Protein AF-A0AA39U459-F1 (afdb_monomer)

Sequence (225 aa):
MSGKVAQASRWIHTPRKMPHDIVTKIGYVKRLELYKTVKPYCLNVPVFPDGKMLNIEYEYIPNMKITDIRGSESSFSLDGVGFQLVTCRTGMKYEDFESVDAIYNKYFPEAESFLRNHLNASRVVVFEHQIRRHREGMEDNPVTAFHQPLTGAHCDQTPEGMDRRIRFHLPEESDYLLQRRRQIINIWRPLKGPVRDYPLAICDARSINEDDDMQKADLIFPHYE

Secondary structure (DSSP, 8-state):
----------------PPP--EEEEEEEE---GGGGTS--EEE-S---SS--SB---EEEEEEEEEP--TT-GGG--HHHHS--------S--TGGGG-HHHIIIIIHHHHHHHHHHHTT-S-------------TT-SS-HHHHTTSPP-B---S--HHHHHHHHHHHSGGGHHHHTTS----------SSSS--SSPPP---GGG--HHHH----EEE-TT--

Nearest PDB structures (foldseek):
  7enb-assembly1_A  TM=8.140E-01  e=2.952E-06  Aspergillus novofumigatus IBT 16806
  7emz-assembly1_A  TM=8.256E-01  e=4.318E-06  Aspergillus novofumigatus IBT 16806
  6kkm-assembly1_H-2  TM=1.685E-01  e=7.669E+00  Nostoc sp. PCC 7120 = FACHB-418

pLDDT: mean 85.41, std 18.28, range [25.34, 97.81]

Radius of gyration: 21.04 Å; Cα contacts (8 Å, |Δi|>4): 196; chains: 1; bounding box: 72×36×53 Å

Solvent-accessible surface area (backbone atoms only — not comparable to full-atom values): 15023 Å² total; per-residue (Å²): 140,85,85,81,85,80,83,78,80,81,74,78,79,69,77,81,74,72,66,64,62,44,72,42,64,42,24,36,74,55,94,51,77,61,56,80,83,43,76,33,34,38,49,62,52,97,63,78,92,82,58,74,53,51,74,70,52,73,43,69,48,68,78,41,78,44,81,48,56,74,92,51,45,89,78,43,37,47,93,71,30,69,42,62,73,76,93,74,89,70,93,73,54,66,72,40,76,77,35,67,67,45,38,62,76,48,48,45,56,52,51,38,53,47,49,24,64,76,68,69,42,95,72,66,82,90,88,80,85,85,75,68,54,86,56,91,94,34,74,86,39,81,80,52,34,76,30,33,76,82,61,57,69,81,76,98,71,50,77,68,50,50,53,51,50,41,42,69,78,38,56,96,51,24,81,64,54,72,77,45,96,79,82,90,82,89,86,87,73,80,76,61,80,81,69,86,68,86,67,88,83,84,73,57,50,80,77,60,49,69,84,80,75,53,78,80,63,47,79,42,40,88,84,57,132

Mean predicted aligned error: 8.01 Å

Foldseek 3Di:
DDDDDDDDDPPPCPPPDPWDKDWFKFKEWDPDPCCVPDAWEAAPDDDPDDDDRTPTDIDIDGRDIFTRCPPVQVVDDCVFQVDHDDDQDAPDALVLVVDPCSCVVGVQVSVFVCCCVVVVNPGDDDDDDAAADDDPPCCPPPVCVSNHDHRHDDDDDDPVRVLLSLCQPPVVCSVVPVPDDDDDDDDDDDSDPDDPDPDDGDGRPVVDDCVPRDGDYYYHHPRRD

Organism: NCBI:txid252184

InterPro domains:
  IPR044053 Hydroxylase/desaturase AsaB-like [NF041278] (62-223)
  IPR044053 Hydroxylase/desaturase AsaB-like [PTHR34598] (17-224)

Structure (mmCIF, N/CA/C/O backbone):
data_AF-A0AA39U459-F1
#
_entry.id   AF-A0AA39U459-F1
#
loop_
_atom_site.group_PDB
_atom_site.id
_atom_site.type_symbol
_atom_site.label_atom_id
_atom_site.label_alt_id
_atom_site.label_comp_id
_atom_site.label_asym_id
_atom_site.label_entity_id
_atom_site.label_seq_id
_atom_site.pdbx_PDB_ins_code
_atom_site.Cartn_x
_atom_site.Cartn_y
_atom_site.Cartn_z
_atom_site.occupancy
_atom_site.B_iso_or_equiv
_atom_site.auth_seq_id
_atom_site.auth_comp_id
_atom_site.auth_asym_id
_atom_site.auth_atom_id
_atom_site.pdbx_PDB_model_num
ATOM 1 N N . MET A 1 1 ? -46.077 16.395 32.089 1.00 36.47 1 MET A N 1
ATOM 2 C CA . MET A 1 1 ? -46.137 16.605 30.627 1.00 36.47 1 MET A CA 1
ATOM 3 C C . MET A 1 1 ? -44.718 16.513 30.091 1.00 36.47 1 MET A C 1
ATOM 5 O O . MET A 1 1 ? -43.940 17.429 30.306 1.00 36.47 1 MET A O 1
ATOM 9 N N . SER A 1 2 ? -44.345 15.369 29.519 1.00 27.28 2 SER A N 1
ATOM 10 C CA . SER A 1 2 ? -43.008 15.105 28.978 1.00 27.28 2 SER A CA 1
ATOM 11 C C . SER A 1 2 ? -43.064 15.151 27.450 1.00 27.28 2 SER A C 1
ATOM 13 O O . SER A 1 2 ? -43.722 14.329 26.817 1.00 27.28 2 SER A O 1
ATOM 15 N N . GLY A 1 3 ? -42.401 16.139 26.850 1.00 26.47 3 GLY A N 1
ATOM 16 C CA . GLY A 1 3 ? -42.240 16.239 25.401 1.00 26.47 3 GLY A CA 1
ATOM 17 C C . GLY A 1 3 ? -40.959 15.535 24.966 1.00 26.47 3 GLY A C 1
ATOM 18 O O . GLY A 1 3 ? -39.868 15.974 25.316 1.00 26.47 3 GLY A O 1
ATOM 19 N N . LYS A 1 4 ? -41.077 14.442 24.205 1.00 25.34 4 LYS A N 1
ATOM 20 C CA . LYS A 1 4 ? -39.956 13.867 23.450 1.00 25.34 4 LYS A CA 1
ATOM 21 C C . LYS A 1 4 ? -39.859 14.606 22.115 1.00 25.34 4 LYS A C 1
ATOM 23 O O . LYS A 1 4 ? -40.760 14.493 21.290 1.00 25.34 4 LYS A O 1
ATOM 28 N N . VAL A 1 5 ? -38.774 15.345 21.899 1.00 27.33 5 VAL A N 1
ATOM 29 C CA . VAL A 1 5 ? -38.424 15.882 20.578 1.00 27.33 5 VAL A CA 1
ATOM 30 C C . VAL A 1 5 ? -37.757 14.754 19.794 1.00 27.33 5 VAL A C 1
ATOM 32 O O . VAL A 1 5 ? -36.630 14.364 20.086 1.00 27.33 5 VAL A O 1
ATOM 35 N N . ALA A 1 6 ? -38.477 14.186 18.830 1.00 27.58 6 ALA A N 1
ATOM 36 C CA . ALA A 1 6 ? -37.915 13.261 17.857 1.00 27.58 6 ALA A CA 1
ATOM 37 C C . ALA A 1 6 ? -37.222 14.073 16.755 1.00 27.58 6 ALA A C 1
ATOM 39 O O . ALA A 1 6 ? -37.877 14.763 15.975 1.00 27.58 6 ALA A O 1
ATOM 40 N N . GLN A 1 7 ? -35.893 14.002 16.689 1.00 26.56 7 GLN A N 1
ATOM 41 C CA . GLN A 1 7 ? -35.126 14.586 15.595 1.00 26.56 7 GLN A CA 1
ATOM 42 C C . GLN A 1 7 ? -35.096 13.574 14.441 1.00 26.56 7 GLN A C 1
ATOM 44 O O . GLN A 1 7 ? -34.282 12.656 14.407 1.00 26.56 7 GLN A O 1
ATOM 49 N N . ALA A 1 8 ? -36.045 13.700 13.514 1.00 27.84 8 ALA A N 1
ATOM 50 C CA . ALA A 1 8 ? -36.059 12.918 12.285 1.00 27.84 8 ALA A CA 1
ATOM 51 C C . ALA A 1 8 ? -35.076 13.535 11.279 1.00 27.84 8 ALA A C 1
ATOM 53 O O . ALA A 1 8 ? -35.368 14.546 10.641 1.00 27.84 8 ALA A O 1
ATOM 54 N N . SER A 1 9 ? -33.898 12.933 11.123 1.00 30.20 9 SER A N 1
ATOM 55 C CA . SER A 1 9 ? -32.998 13.257 10.015 1.00 30.20 9 SER A CA 1
ATOM 56 C C . SER A 1 9 ? -33.592 12.682 8.725 1.00 30.20 9 SER A C 1
ATOM 58 O O . SER A 1 9 ? -33.520 11.478 8.477 1.00 30.20 9 SER A O 1
ATOM 60 N N . ARG A 1 10 ? -34.212 13.535 7.901 1.00 25.67 10 ARG A N 1
ATOM 61 C CA . ARG A 1 10 ? -34.561 13.211 6.510 1.00 25.67 10 ARG A CA 1
ATOM 62 C C . ARG A 1 10 ? -33.264 12.946 5.743 1.00 25.67 10 ARG A C 1
ATOM 64 O O . ARG A 1 10 ? -32.596 13.877 5.304 1.00 25.67 10 ARG A O 1
ATOM 71 N N . TRP A 1 11 ? -32.910 11.678 5.571 1.00 37.59 11 TRP A N 1
ATOM 72 C CA . TRP A 1 11 ? -31.965 11.279 4.536 1.00 37.59 11 TRP A CA 1
ATOM 73 C C . TRP A 1 11 ? -32.663 11.503 3.200 1.00 37.59 11 TRP A C 1
ATOM 75 O O . TRP A 1 11 ? -33.623 10.805 2.871 1.00 37.59 11 TRP A O 1
ATOM 85 N N . ILE A 1 12 ? -32.230 12.519 2.454 1.00 34.59 12 ILE A N 1
ATOM 86 C CA . ILE A 1 12 ? -32.594 12.641 1.045 1.00 34.59 12 ILE A CA 1
ATOM 87 C C . ILE A 1 12 ? -32.081 11.357 0.398 1.00 34.59 12 ILE A C 1
ATOM 89 O O . ILE A 1 12 ? -30.877 11.111 0.358 1.00 34.59 12 ILE A O 1
ATOM 93 N N . HIS A 1 13 ? -33.012 10.501 -0.013 1.00 35.06 13 HIS A N 1
ATOM 94 C CA . HIS A 1 13 ? -32.726 9.279 -0.742 1.00 35.06 13 HIS A CA 1
ATOM 95 C C . HIS A 1 13 ? -32.218 9.706 -2.122 1.00 35.06 13 HIS A C 1
ATOM 97 O O . HIS A 1 13 ? -32.985 9.839 -3.073 1.00 35.06 13 HIS A O 1
ATOM 103 N N . THR A 1 14 ? -30.930 10.031 -2.222 1.00 40.72 14 THR A N 1
ATOM 104 C CA . THR A 1 14 ? -30.273 10.177 -3.516 1.00 40.72 14 THR A CA 1
ATOM 105 C C . THR A 1 14 ? -30.439 8.828 -4.211 1.00 40.72 14 THR A C 1
ATOM 107 O O . THR A 1 14 ? -30.073 7.818 -3.602 1.00 40.72 14 THR A O 1
ATOM 110 N N . PRO A 1 15 ? -31.005 8.761 -5.429 1.00 37.72 15 PRO A N 1
ATOM 111 C CA . PRO A 1 15 ? -31.164 7.494 -6.127 1.00 37.72 15 PRO A CA 1
ATOM 112 C C . PRO A 1 15 ? -29.816 6.779 -6.143 1.00 37.72 15 PRO A C 1
ATOM 114 O O . PRO A 1 15 ? -28.801 7.389 -6.495 1.00 37.72 15 PRO A O 1
ATOM 117 N N . ARG A 1 16 ? -29.792 5.516 -5.704 1.00 45.09 16 ARG A N 1
ATOM 118 C CA . ARG A 1 16 ? -28.606 4.660 -5.763 1.00 45.09 16 ARG A CA 1
ATOM 119 C C . ARG A 1 16 ? -28.201 4.601 -7.237 1.00 45.09 16 ARG A C 1
ATOM 121 O O . ARG A 1 16 ? -28.845 3.901 -8.012 1.00 45.09 16 ARG A O 1
ATOM 128 N N . LYS A 1 17 ? -27.217 5.414 -7.652 1.00 51.91 17 LYS A N 1
ATOM 129 C CA . LYS A 1 17 ? -26.635 5.319 -8.999 1.00 51.91 17 LYS A CA 1
ATOM 130 C C . LYS A 1 17 ? -26.273 3.852 -9.193 1.00 51.91 17 LYS A C 1
ATOM 132 O O . LYS A 1 17 ? -25.648 3.278 -8.298 1.00 51.91 17 LYS A O 1
ATOM 137 N N . MET A 1 18 ? -26.724 3.259 -10.297 1.00 51.97 18 MET A N 1
ATOM 138 C CA . MET A 1 18 ? -26.369 1.882 -10.623 1.00 51.97 18 MET A CA 1
ATOM 139 C C . MET A 1 18 ? -24.841 1.736 -10.571 1.00 51.97 18 MET A C 1
ATOM 141 O O . MET A 1 18 ? -24.142 2.725 -10.822 1.00 51.97 18 MET A O 1
ATOM 145 N N . PRO A 1 19 ? -24.312 0.557 -10.213 1.00 62.00 19 PRO A N 1
ATOM 146 C CA . PRO A 1 19 ? -22.892 0.287 -10.374 1.00 62.00 19 PRO A CA 1
ATOM 147 C C . PRO A 1 19 ? -22.478 0.671 -11.797 1.00 62.00 19 PRO A C 1
ATOM 149 O O . PRO A 1 19 ? -23.138 0.294 -12.768 1.00 62.00 19 PRO A O 1
ATOM 152 N N . HIS A 1 20 ? -21.454 1.507 -11.912 1.00 81.25 20 HIS A N 1
ATOM 153 C CA . HIS A 1 20 ? -20.959 1.988 -13.193 1.00 81.25 20 HIS A CA 1
ATOM 154 C C . HIS A 1 20 ? -19.504 1.575 -13.308 1.00 81.25 20 HIS A C 1
ATOM 156 O O . HIS A 1 20 ? -18.619 2.279 -12.823 1.00 81.25 20 HIS A O 1
ATOM 162 N N . ASP A 1 21 ? -19.290 0.426 -13.947 1.00 90.88 21 ASP A N 1
ATOM 163 C CA . ASP A 1 21 ? -17.964 -0.010 -14.368 1.00 90.88 21 ASP A CA 1
ATOM 164 C C . ASP A 1 21 ? -17.277 1.114 -15.152 1.00 90.88 21 ASP A C 1
ATOM 166 O O . ASP A 1 21 ? -17.912 1.845 -15.920 1.00 90.88 21 ASP A O 1
ATOM 170 N N . ILE A 1 22 ? -15.970 1.245 -14.963 1.00 91.81 22 ILE A N 1
ATOM 171 C CA . ILE A 1 22 ? -15.159 2.260 -15.630 1.00 91.81 22 ILE A CA 1
ATOM 172 C C . ILE A 1 22 ? -14.230 1.552 -16.604 1.00 91.81 22 ILE A C 1
ATOM 174 O O . ILE A 1 22 ? -13.629 0.536 -16.271 1.00 91.81 22 ILE A O 1
ATOM 178 N N . VAL A 1 23 ? -14.086 2.100 -17.806 1.00 93.62 23 VAL A N 1
ATOM 179 C CA . VAL A 1 23 ? -13.044 1.681 -18.745 1.00 93.62 23 VAL A CA 1
ATOM 180 C C . VAL A 1 23 ? -11.934 2.721 -18.700 1.00 93.62 23 VAL A C 1
ATOM 182 O O . VAL A 1 23 ? -12.185 3.904 -18.916 1.00 93.62 23 VAL A O 1
ATOM 185 N N . THR A 1 24 ? -10.715 2.297 -18.379 1.00 93.75 24 THR A N 1
ATOM 186 C CA . THR A 1 24 ? -9.554 3.188 -18.240 1.00 93.75 24 THR A CA 1
ATOM 187 C C . THR A 1 24 ? -8.273 2.501 -18.718 1.00 93.75 24 THR A C 1
ATOM 189 O O . THR A 1 24 ? -8.312 1.408 -19.277 1.00 93.75 24 THR A O 1
ATOM 192 N N . LYS A 1 25 ? -7.125 3.151 -18.535 1.00 94.88 25 LYS A N 1
ATOM 193 C CA . LYS A 1 25 ? -5.800 2.552 -18.696 1.00 94.88 25 LYS A CA 1
ATOM 194 C C . LYS A 1 25 ? -5.141 2.351 -17.334 1.00 94.88 25 LYS A C 1
ATOM 196 O O . LYS A 1 25 ? -5.322 3.185 -16.450 1.00 94.88 25 LYS A O 1
ATOM 201 N N . ILE A 1 26 ? -4.358 1.288 -17.188 1.00 95.00 26 ILE A N 1
ATOM 202 C CA . ILE A 1 26 ? -3.577 0.999 -15.976 1.00 95.00 26 ILE A CA 1
ATOM 203 C C . ILE A 1 26 ? -2.117 0.811 -16.375 1.00 95.00 26 ILE A C 1
ATOM 205 O O . ILE A 1 26 ? -1.831 0.171 -17.388 1.00 95.00 26 ILE A O 1
ATOM 209 N N . GLY A 1 27 ? -1.207 1.412 -15.609 1.00 95.38 27 GLY A N 1
ATOM 210 C CA . GLY A 1 27 ? 0.228 1.224 -15.794 1.00 95.38 27 GLY A CA 1
ATOM 211 C C . GLY A 1 27 ? 0.687 -0.109 -15.209 1.00 95.38 27 GLY A C 1
ATOM 212 O O . GLY A 1 27 ? 0.365 -0.417 -14.067 1.00 95.38 27 GLY A O 1
ATOM 213 N N . TYR A 1 28 ? 1.473 -0.871 -15.954 1.00 94.94 28 TYR A N 1
ATOM 214 C CA . TYR A 1 28 ? 2.156 -2.075 -15.487 1.00 94.94 28 TYR A CA 1
ATOM 215 C C . TYR A 1 28 ? 3.651 -1.926 -15.729 1.00 94.94 28 TYR A C 1
ATOM 217 O O . TYR A 1 28 ? 4.060 -1.246 -16.669 1.00 94.94 28 TYR A O 1
ATOM 225 N N . VAL A 1 29 ? 4.473 -2.533 -14.877 1.00 93.94 29 VAL A N 1
ATOM 226 C CA . VAL A 1 29 ? 5.921 -2.578 -15.107 1.00 93.94 29 VAL A CA 1
ATOM 227 C C . VAL A 1 29 ? 6.180 -3.393 -16.374 1.00 93.94 29 VAL A C 1
ATOM 229 O O . VAL A 1 29 ? 5.700 -4.520 -16.495 1.00 93.94 29 VAL A O 1
ATOM 232 N N . LYS A 1 30 ? 6.936 -2.830 -17.320 1.00 94.94 30 LYS A N 1
ATOM 233 C CA . LYS A 1 30 ? 7.299 -3.525 -18.559 1.00 94.94 30 LYS A CA 1
ATOM 234 C C . LYS A 1 30 ? 8.099 -4.786 -18.250 1.00 94.94 30 LYS A C 1
ATOM 236 O O . LYS A 1 30 ? 8.998 -4.775 -17.413 1.00 94.94 30 LYS A O 1
ATOM 241 N N . ARG A 1 31 ? 7.873 -5.852 -19.013 1.00 93.88 31 ARG A N 1
ATOM 242 C CA . ARG A 1 31 ? 8.710 -7.061 -18.963 1.00 93.88 31 ARG A CA 1
ATOM 243 C C . ARG A 1 31 ? 9.987 -6.865 -19.787 1.00 93.88 31 ARG A C 1
ATOM 245 O O . ARG A 1 31 ? 10.047 -7.245 -20.953 1.00 93.88 31 ARG A O 1
ATOM 252 N N . LEU A 1 32 ? 10.998 -6.229 -19.194 1.00 95.44 32 LEU A N 1
ATOM 253 C CA . LEU A 1 32 ? 12.289 -5.980 -19.846 1.00 95.44 32 LEU A CA 1
ATOM 254 C C . LEU A 1 32 ? 13.294 -7.107 -19.568 1.00 95.44 32 LEU A C 1
ATOM 256 O O . LEU A 1 32 ? 13.446 -7.534 -18.427 1.00 95.44 32 LEU A O 1
ATOM 260 N N . GLU A 1 33 ? 14.070 -7.513 -20.581 1.00 96.00 33 GLU A N 1
ATOM 261 C CA . GLU A 1 33 ? 15.178 -8.478 -20.414 1.00 96.00 33 GLU A CA 1
ATOM 262 C C . GLU A 1 33 ? 16.211 -8.014 -19.375 1.00 96.00 33 GLU A C 1
ATOM 264 O O . GLU A 1 33 ? 16.802 -8.834 -18.676 1.00 96.00 33 GLU A O 1
ATOM 269 N N . LEU A 1 34 ? 16.374 -6.693 -19.219 1.00 95.12 34 LEU A N 1
ATOM 270 C CA . LEU A 1 34 ? 17.209 -6.082 -18.185 1.00 95.12 34 LEU A CA 1
ATOM 271 C C . LEU A 1 34 ? 16.865 -6.599 -16.779 1.00 95.12 34 LEU A C 1
ATOM 273 O O . LEU A 1 34 ? 17.768 -6.814 -15.977 1.00 95.12 34 LEU A O 1
ATOM 277 N N . TYR A 1 35 ? 15.585 -6.837 -16.481 1.00 94.31 35 TYR A N 1
ATOM 278 C CA . TYR A 1 35 ? 15.134 -7.222 -15.140 1.00 94.31 35 TYR A CA 1
ATOM 279 C C . TYR A 1 35 ? 15.512 -8.651 -14.745 1.00 94.31 35 TYR A C 1
ATOM 281 O O . TYR A 1 35 ? 15.434 -9.002 -13.570 1.00 94.31 35 TYR A O 1
ATOM 289 N N . LYS A 1 36 ? 16.010 -9.452 -15.697 1.00 91.94 36 LYS A N 1
ATOM 290 C CA . LYS A 1 36 ? 16.591 -10.771 -15.418 1.00 91.94 36 LYS A CA 1
ATOM 291 C C . LYS A 1 36 ? 17.986 -10.688 -14.798 1.00 91.94 36 LYS A C 1
ATOM 293 O O . LYS A 1 36 ? 18.410 -11.633 -14.142 1.00 91.94 36 LYS A O 1
ATOM 298 N N . THR A 1 37 ? 18.711 -9.591 -15.019 1.00 95.19 37 THR A N 1
ATOM 299 C CA . THR A 1 37 ? 20.095 -9.413 -14.542 1.00 95.19 37 THR A CA 1
ATOM 300 C C . THR A 1 37 ? 20.261 -8.221 -13.605 1.00 95.19 37 THR A C 1
ATOM 302 O O . THR A 1 37 ? 21.176 -8.220 -12.785 1.00 95.19 37 THR A O 1
ATOM 305 N N . VAL A 1 38 ? 19.376 -7.226 -13.685 1.00 93.06 38 VAL A N 1
ATOM 306 C CA . VAL A 1 38 ? 19.393 -6.020 -12.854 1.00 93.06 38 VAL A CA 1
ATOM 307 C C . VAL A 1 38 ? 18.020 -5.818 -12.233 1.00 93.06 38 VAL A C 1
ATOM 309 O O . VAL A 1 38 ? 17.043 -5.561 -12.933 1.00 93.06 38 VAL A O 1
ATOM 312 N N . LYS A 1 39 ? 17.946 -5.882 -10.903 1.00 92.06 39 LYS A N 1
ATOM 313 C CA . LYS A 1 39 ? 16.691 -5.669 -10.184 1.00 92.06 39 LYS A CA 1
ATOM 314 C C . LYS A 1 39 ? 16.140 -4.254 -10.452 1.00 92.06 39 LYS A C 1
ATOM 316 O O . LYS A 1 39 ? 16.914 -3.290 -10.470 1.00 92.06 39 LYS A O 1
ATOM 321 N N . PRO A 1 40 ? 14.824 -4.104 -10.665 1.00 93.88 40 PRO A N 1
ATOM 322 C CA . PRO A 1 40 ? 14.186 -2.797 -10.729 1.00 93.88 40 PRO A CA 1
ATOM 323 C C . PRO A 1 40 ? 14.414 -1.986 -9.451 1.00 93.88 40 PRO A C 1
ATOM 325 O O . PRO A 1 40 ? 14.380 -2.539 -8.353 1.00 93.88 40 PRO A O 1
ATOM 328 N N . TYR A 1 41 ? 14.619 -0.680 -9.575 1.00 90.69 41 TYR A N 1
ATOM 329 C CA . TYR A 1 41 ? 14.858 0.207 -8.448 1.00 90.69 41 TYR A CA 1
ATOM 330 C C . TYR A 1 41 ? 14.311 1.617 -8.684 1.00 90.69 41 TYR A C 1
ATOM 332 O O . TYR A 1 41 ? 14.243 2.105 -9.815 1.00 90.69 41 TYR A O 1
ATOM 340 N N . CYS A 1 42 ? 13.983 2.288 -7.586 1.00 86.94 42 CYS A N 1
ATOM 341 C CA . CYS A 1 42 ? 13.708 3.712 -7.507 1.00 86.94 42 CYS A CA 1
ATOM 342 C C . CYS A 1 42 ? 14.486 4.298 -6.320 1.00 86.94 42 CYS A C 1
ATOM 344 O O . CYS A 1 42 ? 14.322 3.880 -5.174 1.00 86.94 42 CYS A O 1
ATOM 346 N N . LEU A 1 43 ? 15.367 5.244 -6.619 1.00 84.38 43 LEU A N 1
ATOM 347 C CA . LEU A 1 43 ? 16.201 5.980 -5.686 1.00 84.38 43 LEU A CA 1
ATOM 348 C C . LEU A 1 43 ? 15.461 7.255 -5.308 1.00 84.38 43 LEU A C 1
ATOM 350 O O . LEU A 1 43 ? 15.206 8.110 -6.149 1.00 84.38 43 LEU A O 1
ATOM 354 N N . ASN A 1 44 ? 15.153 7.399 -4.030 1.00 76.44 44 ASN A N 1
ATOM 355 C CA . ASN A 1 44 ? 14.661 8.628 -3.428 1.00 76.44 44 ASN A CA 1
ATOM 356 C C . ASN A 1 44 ? 15.782 9.325 -2.641 1.00 76.44 44 ASN A C 1
ATOM 358 O O . ASN A 1 44 ? 15.598 9.818 -1.531 1.00 76.44 44 ASN A O 1
ATOM 362 N N . VAL A 1 45 ? 16.983 9.306 -3.217 1.00 77.19 45 VAL A N 1
ATOM 363 C CA . VAL A 1 45 ? 18.192 9.975 -2.730 1.00 77.19 45 VAL A CA 1
ATOM 364 C C . VAL A 1 45 ? 18.774 10.791 -3.881 1.00 77.19 45 VAL A C 1
ATOM 366 O O . VAL A 1 45 ? 18.665 10.351 -5.024 1.00 77.19 45 VAL A O 1
ATOM 369 N N . PRO A 1 46 ? 19.388 11.959 -3.640 1.00 70.31 46 PRO A N 1
ATOM 370 C CA . PRO A 1 46 ? 20.034 12.711 -4.709 1.00 70.31 46 PRO A CA 1
ATOM 371 C C . PRO A 1 46 ? 21.107 11.865 -5.405 1.00 70.31 46 PRO A C 1
ATOM 373 O O . PRO A 1 46 ? 22.034 11.380 -4.756 1.00 70.31 46 PRO A O 1
ATOM 376 N N . VAL A 1 47 ? 20.996 11.705 -6.724 1.00 66.75 47 VAL A N 1
ATOM 377 C CA . VAL A 1 47 ? 22.018 11.049 -7.545 1.00 66.75 47 VAL A CA 1
ATOM 378 C C . VAL A 1 47 ? 22.733 12.126 -8.353 1.00 66.75 47 VAL A C 1
ATOM 380 O O . VAL A 1 47 ? 22.095 12.904 -9.059 1.00 66.75 47 VAL A O 1
ATOM 383 N N . PHE A 1 48 ? 24.058 12.189 -8.234 1.00 61.94 48 PHE A N 1
ATOM 384 C CA . PHE A 1 48 ? 24.902 13.156 -8.937 1.00 61.94 48 PHE A CA 1
ATOM 385 C C . PHE A 1 48 ? 25.981 12.425 -9.751 1.00 61.94 48 PHE A C 1
ATOM 387 O O . PHE A 1 48 ? 26.513 11.429 -9.258 1.00 61.94 48 PHE A O 1
ATOM 394 N N . PRO A 1 49 ? 26.403 12.921 -10.930 1.00 53.19 49 PRO A N 1
ATOM 395 C CA . PRO A 1 49 ? 25.704 13.818 -11.856 1.00 53.19 49 PRO A CA 1
ATOM 396 C C . PRO A 1 49 ? 24.919 13.084 -12.967 1.00 53.19 49 PRO A C 1
ATOM 398 O O . PRO A 1 49 ? 24.019 13.682 -13.543 1.00 53.19 49 PRO A O 1
ATOM 401 N N . ASP A 1 50 ? 25.192 11.796 -13.224 1.00 63.94 50 ASP A N 1
ATOM 402 C CA . ASP A 1 50 ? 24.699 11.081 -14.423 1.00 63.94 50 ASP A CA 1
ATOM 403 C C . ASP A 1 50 ? 23.883 9.808 -14.121 1.00 63.94 50 ASP A C 1
ATOM 405 O O . ASP A 1 50 ? 23.513 9.050 -15.022 1.00 63.94 50 ASP A O 1
ATOM 409 N N . GLY A 1 51 ? 23.616 9.517 -12.846 1.00 68.50 51 GLY A N 1
ATOM 410 C CA . GLY A 1 51 ? 22.904 8.299 -12.470 1.00 68.50 51 GLY A CA 1
ATOM 411 C C . GLY A 1 51 ? 21.390 8.434 -12.640 1.00 68.50 51 GLY A C 1
ATOM 412 O O . GLY A 1 51 ? 20.774 9.408 -12.208 1.00 68.50 51 GLY A O 1
ATOM 413 N N . LYS A 1 52 ? 20.764 7.423 -13.249 1.00 76.75 52 LYS A N 1
ATOM 414 C CA . LYS A 1 52 ? 19.303 7.343 -13.323 1.00 76.75 52 LYS A CA 1
ATOM 415 C C . LYS A 1 52 ? 18.730 7.084 -11.931 1.00 76.75 52 LYS A C 1
ATOM 417 O O . LYS A 1 52 ? 19.071 6.079 -11.308 1.00 76.75 52 LYS A O 1
ATOM 422 N N . MET A 1 53 ? 17.801 7.939 -11.504 1.00 81.19 53 MET A N 1
ATOM 423 C CA . MET A 1 53 ? 17.043 7.786 -10.255 1.00 81.19 53 MET A CA 1
ATOM 424 C C . MET A 1 53 ? 16.205 6.505 -10.229 1.00 81.19 53 MET A C 1
ATOM 426 O O . MET A 1 53 ? 15.890 5.997 -9.167 1.00 81.19 53 MET A O 1
ATOM 430 N N . LEU A 1 54 ? 15.839 5.957 -11.384 1.00 87.06 54 LEU A N 1
ATOM 431 C CA . LEU A 1 54 ? 15.091 4.710 -11.485 1.00 87.06 54 LEU A CA 1
ATOM 432 C C . LEU A 1 54 ? 15.409 4.001 -12.801 1.00 87.06 54 LEU A C 1
ATOM 434 O O . LEU A 1 54 ? 15.754 4.644 -13.795 1.00 87.06 54 LEU A O 1
ATOM 438 N N . ASN A 1 55 ? 15.259 2.682 -12.820 1.00 91.06 55 ASN A N 1
ATOM 439 C CA . ASN A 1 55 ? 15.297 1.871 -14.044 1.00 91.06 55 ASN A CA 1
ATOM 440 C C . ASN A 1 55 ? 13.943 1.192 -14.338 1.00 91.06 55 ASN A C 1
ATOM 442 O O . ASN A 1 55 ? 13.869 0.326 -15.212 1.00 91.06 55 ASN A O 1
ATOM 446 N N . ILE A 1 56 ? 12.889 1.562 -13.601 1.00 91.19 56 ILE A N 1
ATOM 447 C CA . ILE A 1 56 ? 11.533 1.031 -13.768 1.00 91.19 56 ILE A CA 1
ATOM 448 C C . ILE A 1 56 ? 10.862 1.726 -14.948 1.00 91.19 56 ILE A C 1
ATOM 450 O O . ILE A 1 56 ? 10.693 2.943 -14.947 1.00 91.19 56 ILE A O 1
ATOM 454 N N . GLU A 1 57 ? 10.432 0.955 -15.937 1.00 91.69 57 GLU A N 1
ATOM 455 C CA . GLU A 1 57 ? 9.609 1.458 -17.028 1.00 91.69 57 GLU A CA 1
ATOM 456 C C . GLU A 1 57 ? 8.194 0.909 -16.925 1.00 91.69 57 GLU A C 1
ATOM 458 O O . GLU A 1 57 ? 7.997 -0.277 -16.665 1.00 91.69 57 GLU A O 1
ATOM 463 N N . TYR A 1 58 ? 7.213 1.769 -17.190 1.00 92.44 58 TYR A N 1
ATOM 464 C CA . TYR A 1 58 ? 5.806 1.391 -17.221 1.00 92.44 58 TYR A CA 1
ATOM 465 C C . TYR A 1 58 ? 5.272 1.352 -18.654 1.00 92.44 58 TYR A C 1
ATOM 467 O O . TYR A 1 58 ? 5.623 2.187 -19.492 1.00 92.44 58 TYR A O 1
ATOM 475 N N . GLU A 1 59 ? 4.381 0.405 -18.923 1.00 95.12 59 GLU A N 1
ATOM 476 C CA . GLU A 1 59 ? 3.482 0.398 -20.072 1.00 95.12 59 GLU A CA 1
ATOM 477 C C . GLU A 1 59 ? 2.039 0.572 -19.604 1.00 95.12 59 GLU A C 1
ATOM 479 O O . GLU A 1 59 ? 1.609 -0.033 -18.627 1.00 95.12 59 GLU A O 1
ATOM 484 N N . TYR A 1 60 ? 1.282 1.430 -20.286 1.00 95.81 60 TYR A N 1
ATOM 485 C CA . TYR A 1 60 ? -0.118 1.666 -19.950 1.00 95.81 60 TYR A CA 1
ATOM 486 C C . TYR A 1 60 ? -1.009 0.852 -20.869 1.00 95.81 60 TYR A C 1
ATOM 488 O O . TYR A 1 60 ? -1.114 1.151 -22.059 1.00 95.81 60 TYR A O 1
ATOM 496 N N . ILE A 1 61 ? -1.683 -0.140 -20.299 1.00 96.19 61 ILE A N 1
ATOM 497 C CA . ILE A 1 61 ? -2.610 -0.998 -21.029 1.00 96.19 61 ILE A CA 1
ATOM 498 C C . ILE A 1 61 ? -3.967 -0.286 -21.102 1.00 96.19 61 ILE A C 1
ATOM 500 O O . ILE A 1 61 ? -4.560 -0.030 -20.050 1.00 96.19 61 ILE A O 1
ATOM 504 N N . PRO A 1 62 ? -4.459 0.096 -22.298 1.00 96.81 62 PRO A N 1
ATOM 505 C CA . PRO A 1 62 ? -5.730 0.796 -22.449 1.00 96.81 62 PRO A CA 1
ATOM 506 C C . PRO A 1 62 ? -6.925 -0.160 -22.356 1.00 96.81 62 PRO A C 1
ATOM 508 O O . PRO A 1 62 ? -6.777 -1.377 -22.428 1.00 96.81 62 PRO A O 1
ATOM 511 N N . ASN A 1 63 ? -8.130 0.409 -22.281 1.00 95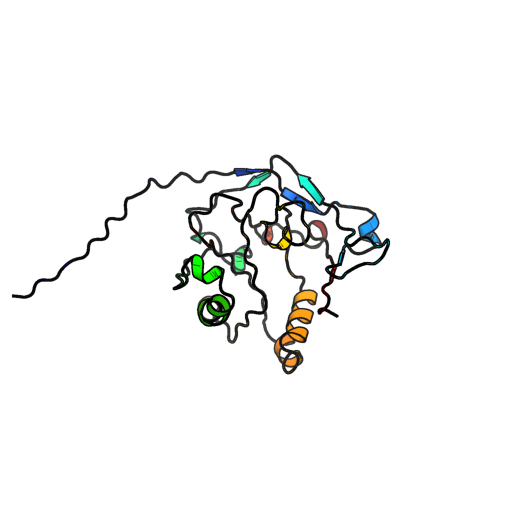.81 63 ASN A N 1
ATOM 512 C CA . ASN A 1 63 ? -9.404 -0.318 -22.329 1.00 95.81 63 ASN A CA 1
ATOM 513 C C . ASN A 1 63 ? -9.585 -1.374 -21.221 1.00 95.81 63 ASN A C 1
ATOM 515 O O . ASN A 1 63 ? -10.334 -2.336 -21.386 1.00 95.81 63 ASN A O 1
ATOM 519 N N . MET A 1 64 ? -8.932 -1.177 -20.076 1.00 94.81 64 MET A N 1
ATOM 520 C CA . MET A 1 64 ? -9.092 -2.015 -18.899 1.00 94.81 64 MET A CA 1
ATOM 521 C C . MET A 1 64 ? -10.441 -1.732 -18.243 1.00 94.81 64 MET A C 1
ATOM 523 O O . MET A 1 64 ? -10.728 -0.597 -17.852 1.00 94.81 64 MET A O 1
ATOM 527 N N . LYS A 1 65 ? -11.267 -2.771 -18.110 1.00 95.50 65 LYS A N 1
ATOM 528 C CA . LYS A 1 65 ? -12.553 -2.688 -17.421 1.00 95.50 65 LYS A CA 1
ATOM 529 C C . LYS A 1 65 ? -12.349 -2.845 -15.913 1.00 95.50 65 LYS A C 1
ATOM 531 O O . LYS A 1 65 ? -11.942 -3.903 -15.447 1.00 95.50 65 LYS A O 1
ATOM 536 N N . ILE A 1 66 ? -12.697 -1.813 -15.156 1.00 94.88 66 ILE A N 1
ATOM 537 C CA . ILE A 1 66 ? -12.711 -1.800 -13.694 1.00 94.88 66 ILE A CA 1
ATOM 538 C C . ILE A 1 66 ? -14.153 -1.965 -13.228 1.00 94.88 66 ILE A C 1
ATOM 540 O O . ILE A 1 66 ? -15.018 -1.157 -13.570 1.00 94.88 66 ILE A O 1
ATOM 544 N N . THR A 1 67 ? -14.405 -3.027 -12.465 1.00 94.56 67 THR A N 1
ATOM 545 C CA . THR A 1 67 ? -15.752 -3.355 -11.988 1.00 94.56 67 THR A CA 1
ATOM 546 C C . THR A 1 67 ? -16.109 -2.508 -10.775 1.00 94.56 67 THR A C 1
ATOM 548 O O . THR A 1 67 ? -15.350 -2.444 -9.807 1.00 94.56 67 THR A O 1
ATOM 551 N N . ASP A 1 68 ? -17.279 -1.877 -10.807 1.00 93.00 68 ASP A N 1
ATOM 552 C CA . ASP A 1 68 ? -17.792 -1.125 -9.668 1.00 93.00 68 ASP A CA 1
ATOM 553 C C . ASP A 1 68 ? -18.432 -2.065 -8.643 1.00 93.00 68 ASP A C 1
ATOM 555 O O . ASP A 1 68 ? -19.489 -2.650 -8.869 1.00 93.00 68 ASP A O 1
ATOM 559 N N . ILE A 1 69 ? -17.784 -2.195 -7.487 1.00 92.06 69 ILE A N 1
ATOM 560 C CA . ILE A 1 69 ? -18.209 -3.106 -6.420 1.00 92.06 69 ILE A CA 1
ATOM 561 C C . ILE A 1 69 ? -19.191 -2.475 -5.421 1.00 92.06 69 ILE A C 1
ATOM 563 O O . ILE A 1 69 ? -19.575 -3.126 -4.444 1.00 92.06 69 ILE A O 1
ATOM 567 N N . ARG A 1 70 ? -19.606 -1.215 -5.629 1.00 89.06 70 ARG A N 1
ATOM 568 C CA . ARG A 1 70 ? -20.555 -0.535 -4.735 1.00 89.06 70 ARG A CA 1
ATOM 569 C C . ARG A 1 70 ? -21.884 -1.280 -4.693 1.00 89.06 70 ARG A C 1
ATOM 571 O O . ARG A 1 70 ? -22.540 -1.498 -5.708 1.00 89.06 70 ARG A O 1
ATOM 578 N N . GLY A 1 71 ? -22.329 -1.599 -3.488 1.00 90.88 71 GLY A N 1
ATOM 579 C CA . GLY A 1 71 ? -23.503 -2.415 -3.216 1.00 90.88 71 GLY A CA 1
ATOM 580 C C . GLY A 1 71 ? -23.259 -3.914 -3.079 1.00 90.88 71 GLY A C 1
ATOM 581 O O . GLY A 1 71 ? -24.200 -4.611 -2.701 1.00 90.88 71 GLY A O 1
ATOM 582 N N . SER A 1 72 ? -22.037 -4.378 -3.332 1.00 92.56 72 SER A N 1
ATOM 583 C CA . SER A 1 72 ? -21.611 -5.769 -3.157 1.00 92.56 72 SER A CA 1
ATOM 584 C C . SER A 1 72 ? -20.502 -5.895 -2.109 1.00 92.56 72 SER A C 1
ATOM 586 O O . SER A 1 72 ? -19.806 -6.908 -2.074 1.00 92.56 72 SER A O 1
ATOM 588 N N . GLU A 1 73 ? -20.328 -4.888 -1.247 1.00 92.62 73 GLU A N 1
ATOM 589 C CA . GLU A 1 73 ? -19.190 -4.747 -0.330 1.00 92.62 73 GLU A CA 1
ATOM 590 C C . GLU A 1 73 ? -19.011 -5.956 0.595 1.00 92.62 73 GLU A C 1
ATOM 592 O O . GLU A 1 73 ? -17.889 -6.382 0.849 1.00 92.62 73 GLU A O 1
ATOM 597 N N . SER A 1 74 ? -20.116 -6.547 1.055 1.00 94.31 74 SER A N 1
ATOM 598 C CA . SER A 1 74 ? -20.120 -7.718 1.939 1.00 94.31 74 SER A CA 1
ATOM 599 C C . SER A 1 74 ? -19.586 -8.997 1.290 1.00 94.31 74 SER A C 1
ATOM 601 O O . SER A 1 74 ? -19.392 -9.989 1.985 1.00 94.31 74 SER A O 1
ATOM 603 N N . SER A 1 75 ? -19.387 -9.000 -0.030 1.00 94.25 75 SER A N 1
ATOM 604 C CA . SER A 1 75 ? -18.868 -10.155 -0.777 1.00 94.25 75 SER A CA 1
ATOM 605 C C . SER A 1 75 ? -17.344 -10.268 -0.699 1.00 94.25 75 SER A C 1
ATOM 607 O O . SER A 1 75 ? -16.785 -11.265 -1.149 1.00 94.25 75 SER A O 1
ATOM 609 N N . PHE A 1 76 ? -16.672 -9.254 -0.147 1.00 95.75 76 PHE A N 1
ATOM 610 C CA . PHE A 1 76 ? -15.218 -9.158 -0.101 1.00 95.75 76 PHE A CA 1
ATOM 611 C C . PHE A 1 76 ? -14.739 -9.154 1.351 1.00 95.75 76 PHE A C 1
ATOM 613 O O . PHE A 1 76 ? -15.177 -8.340 2.167 1.00 95.75 76 PHE A O 1
ATOM 620 N N . SER A 1 77 ? -13.832 -10.073 1.672 1.00 96.56 77 SER A N 1
ATOM 621 C CA . SER A 1 77 ? -13.199 -10.185 2.983 1.00 96.56 77 SER A CA 1
ATOM 622 C C . SER A 1 77 ? -11.683 -10.150 2.850 1.00 96.56 77 SER A C 1
ATOM 624 O O . SER A 1 77 ? -11.119 -10.626 1.862 1.00 96.56 77 SER A O 1
ATOM 626 N N . LEU A 1 78 ? -11.026 -9.621 3.883 1.00 95.81 78 LEU A N 1
ATOM 627 C CA . LEU A 1 78 ? -9.577 -9.459 3.898 1.00 95.81 78 LEU A CA 1
ATOM 628 C C . LEU A 1 78 ? -8.860 -10.805 3.711 1.00 95.81 78 LEU A C 1
ATOM 630 O O . LEU A 1 78 ? -8.012 -10.919 2.835 1.00 95.81 78 LEU A O 1
ATOM 634 N N . ASP A 1 79 ? -9.273 -11.834 4.454 1.00 94.75 79 ASP A N 1
ATOM 635 C CA . ASP A 1 79 ? -8.689 -13.182 4.371 1.00 94.75 79 ASP A CA 1
ATOM 636 C C . ASP A 1 79 ? -9.078 -13.940 3.090 1.00 94.75 79 ASP A C 1
ATOM 638 O O . ASP A 1 79 ? -8.467 -14.953 2.760 1.00 94.75 79 ASP A O 1
ATOM 6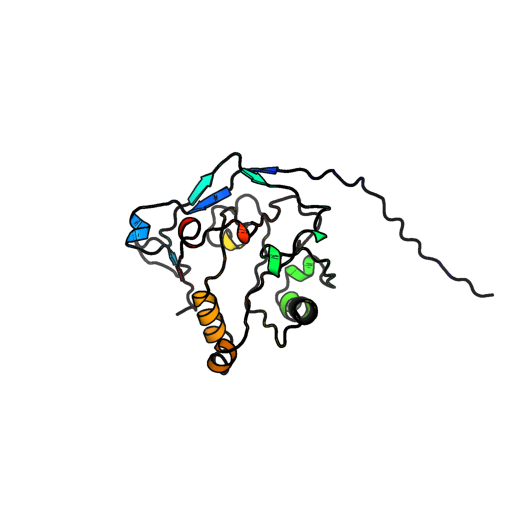42 N N . GLY A 1 80 ? -10.117 -13.486 2.382 1.00 95.56 80 GLY A N 1
ATOM 643 C CA . GLY A 1 80 ? -10.600 -14.125 1.161 1.00 95.56 80 GLY A CA 1
ATOM 644 C C . GLY A 1 80 ? -9.927 -13.576 -0.092 1.00 95.56 80 GLY A C 1
ATOM 645 O O . GLY A 1 80 ? -9.337 -14.332 -0.853 1.00 95.56 80 GLY A O 1
ATOM 646 N N . VAL A 1 81 ? -10.045 -12.267 -0.319 1.00 96.31 81 VAL A N 1
ATOM 647 C CA . VAL A 1 81 ? -9.622 -11.600 -1.568 1.00 96.31 81 VAL A CA 1
ATOM 648 C C . VAL A 1 81 ? -8.466 -10.618 -1.375 1.00 96.31 81 VAL A C 1
ATOM 650 O O . VAL A 1 81 ? -8.063 -9.953 -2.326 1.00 96.31 81 VAL A O 1
ATOM 653 N N . GLY A 1 82 ? -7.949 -10.478 -0.151 1.00 95.88 82 GLY A N 1
ATOM 654 C CA . GLY A 1 82 ? -6.876 -9.535 0.176 1.00 95.88 82 GLY A CA 1
ATOM 655 C C . GLY A 1 82 ? -7.342 -8.105 0.470 1.00 95.88 82 GLY A C 1
ATOM 656 O O . GLY A 1 82 ? -6.514 -7.235 0.725 1.00 95.88 82 GLY A O 1
ATOM 657 N N . PHE A 1 83 ? -8.652 -7.834 0.478 1.00 97.06 83 PHE A N 1
ATOM 658 C CA . PHE A 1 83 ? -9.203 -6.531 0.855 1.00 97.06 83 PHE A CA 1
ATOM 659 C C . PHE A 1 83 ? -10.600 -6.647 1.466 1.00 97.06 83 PHE A C 1
ATOM 661 O O . PHE A 1 83 ? -11.327 -7.615 1.255 1.00 97.06 83 PHE A O 1
ATOM 668 N N . GLN A 1 84 ? -11.003 -5.619 2.207 1.00 96.75 84 GLN A N 1
ATOM 669 C CA . GLN A 1 84 ? -12.340 -5.522 2.777 1.00 96.75 84 GLN A CA 1
ATOM 670 C C . GLN A 1 84 ? -12.806 -4.070 2.789 1.00 96.75 84 GLN A C 1
ATOM 672 O O . GLN A 1 84 ? -12.039 -3.163 3.112 1.00 96.75 84 GLN A O 1
ATOM 677 N N . LEU A 1 85 ? -14.087 -3.856 2.491 1.00 95.00 85 LEU A N 1
ATOM 678 C CA . LEU A 1 85 ? -14.729 -2.558 2.649 1.00 95.00 85 LEU A CA 1
ATOM 679 C C . LEU A 1 85 ? -15.441 -2.516 3.996 1.00 95.00 85 LEU A C 1
ATOM 681 O O . LEU A 1 85 ? -16.271 -3.366 4.315 1.00 95.00 85 LEU A O 1
ATOM 685 N N . VAL A 1 86 ? -15.105 -1.509 4.794 1.00 93.50 86 VAL A N 1
ATOM 686 C CA . VAL A 1 86 ? -15.595 -1.356 6.163 1.00 93.50 86 VAL A CA 1
ATOM 687 C C . VAL A 1 86 ? -16.088 0.063 6.385 1.00 93.50 86 VAL A C 1
ATOM 689 O O . VAL A 1 86 ? -15.504 1.035 5.904 1.00 93.50 86 VAL A O 1
ATOM 692 N N . THR A 1 87 ? -17.164 0.204 7.157 1.00 90.94 87 THR A N 1
ATOM 693 C CA . THR A 1 87 ? -17.593 1.524 7.624 1.00 90.94 87 THR A CA 1
ATOM 694 C C . THR A 1 87 ? -16.838 1.863 8.902 1.00 90.94 87 THR A C 1
ATOM 696 O O . THR A 1 87 ? -17.227 1.446 9.988 1.00 90.94 87 THR A O 1
ATOM 699 N N . CYS A 1 88 ? -15.777 2.657 8.779 1.00 90.56 88 CYS A N 1
ATOM 700 C CA . CYS A 1 88 ? -15.051 3.204 9.922 1.00 90.56 88 CYS A CA 1
ATOM 701 C C . CYS A 1 88 ? -15.342 4.703 10.044 1.00 90.56 88 CYS A C 1
ATOM 703 O O . CYS A 1 88 ? -14.780 5.519 9.303 1.00 90.56 88 CYS A O 1
ATOM 705 N N . ARG A 1 89 ? -16.220 5.085 10.978 1.00 90.62 89 ARG A N 1
ATOM 706 C CA . ARG A 1 89 ? -16.453 6.503 11.296 1.00 90.62 89 ARG A CA 1
ATOM 707 C C . ARG A 1 89 ? -15.190 7.105 11.913 1.00 90.62 89 ARG A C 1
ATOM 709 O O . ARG A 1 89 ? -14.451 6.404 12.591 1.00 90.62 89 ARG A O 1
ATOM 716 N N . THR A 1 90 ? -14.956 8.382 11.646 1.00 93.81 90 THR A N 1
ATOM 717 C CA . THR A 1 90 ? -13.823 9.147 12.176 1.00 93.81 90 THR A CA 1
ATOM 718 C C . THR A 1 90 ? -14.332 10.483 12.692 1.00 93.81 90 THR A C 1
ATOM 720 O O . THR A 1 90 ? -15.288 11.030 12.134 1.00 93.81 90 THR A O 1
ATOM 723 N N . GLY A 1 91 ? -13.720 10.997 13.758 1.00 93.81 91 GLY A N 1
ATOM 724 C CA . GLY A 1 91 ? -13.966 12.359 14.219 1.00 93.81 91 GLY A CA 1
ATOM 725 C C . GLY A 1 91 ? -13.241 13.413 13.378 1.00 93.81 91 GLY A C 1
ATOM 726 O O . GLY A 1 91 ? -13.443 14.608 13.611 1.00 93.81 91 GLY A O 1
ATOM 727 N N . MET A 1 92 ? -12.363 13.000 12.456 1.00 95.56 92 MET A N 1
ATOM 728 C CA . MET A 1 92 ? -11.587 13.894 11.595 1.00 95.56 92 MET A CA 1
ATOM 729 C C . MET A 1 92 ? -12.489 14.688 10.648 1.00 95.56 92 MET A C 1
ATOM 731 O O . MET A 1 92 ? -13.388 14.141 10.004 1.00 95.56 92 MET A O 1
ATOM 735 N N . LYS A 1 93 ? -12.215 15.986 10.544 1.00 95.19 93 LYS A N 1
ATOM 736 C CA . LYS A 1 93 ? -12.724 16.852 9.477 1.00 95.19 93 LYS A CA 1
ATOM 737 C C . LYS A 1 93 ? -11.749 16.857 8.302 1.00 95.19 93 LYS A C 1
ATOM 739 O O . LYS A 1 93 ? -10.616 16.402 8.428 1.00 95.19 93 LYS A O 1
ATOM 744 N N . TYR A 1 94 ? -12.180 17.381 7.158 1.00 93.81 94 TYR A N 1
ATOM 745 C CA . TYR A 1 94 ? -11.328 17.438 5.968 1.00 93.81 94 TYR A CA 1
ATOM 746 C C . TYR A 1 94 ? -10.055 18.263 6.215 1.00 93.81 94 TYR A C 1
ATOM 748 O O . TYR A 1 94 ? -8.968 17.870 5.802 1.00 93.81 94 TYR A O 1
ATOM 756 N N . GLU A 1 95 ? -10.189 19.373 6.936 1.00 95.25 95 GLU A N 1
ATOM 757 C CA . GLU A 1 95 ? -9.106 20.307 7.246 1.00 95.25 95 GLU A CA 1
ATOM 758 C C . GLU A 1 95 ? -8.097 19.713 8.239 1.00 95.25 95 GLU A C 1
ATOM 760 O O . GLU A 1 95 ? -6.921 20.069 8.209 1.00 95.25 95 GLU A O 1
ATOM 765 N N . ASP A 1 96 ? -8.526 18.755 9.070 1.00 96.06 96 ASP A N 1
ATOM 766 C CA . ASP A 1 96 ? -7.646 18.073 10.025 1.00 96.06 96 ASP A CA 1
ATOM 767 C C . ASP A 1 96 ? -6.535 17.286 9.289 1.00 96.06 96 ASP A C 1
ATOM 769 O O . ASP A 1 96 ? -5.449 17.108 9.828 1.00 96.06 96 ASP A O 1
ATOM 773 N N . PHE A 1 97 ? -6.756 16.863 8.035 1.00 94.25 97 PHE A N 1
ATOM 774 C CA . PHE A 1 97 ? -5.749 16.174 7.210 1.00 94.25 97 PHE A CA 1
ATOM 775 C C . PHE A 1 97 ? -4.685 17.103 6.603 1.00 94.25 97 PHE A C 1
ATOM 777 O O . PHE A 1 97 ? -3.842 16.644 5.835 1.00 94.25 97 PHE A O 1
ATOM 784 N N . GLU A 1 98 ? -4.732 18.405 6.888 1.00 92.50 98 GLU A N 1
ATOM 785 C CA . GLU A 1 98 ? -3.624 19.329 6.606 1.00 92.50 98 GLU A CA 1
ATOM 786 C C . GLU A 1 98 ? -2.701 19.502 7.827 1.00 92.50 98 GLU A C 1
ATOM 788 O O . GLU A 1 98 ? -1.632 20.098 7.715 1.00 92.50 98 GLU A O 1
ATOM 793 N N . SER A 1 99 ? -3.090 18.984 9.000 1.00 95.06 99 SER A N 1
ATOM 794 C CA . SER A 1 99 ? -2.320 19.082 10.240 1.00 95.06 99 SER A CA 1
ATOM 795 C C . SER A 1 99 ? -1.690 17.741 10.594 1.00 95.06 99 SER A C 1
ATOM 797 O O . SER A 1 99 ? -2.380 16.775 10.922 1.00 95.06 99 SER A O 1
ATOM 799 N N . VAL A 1 100 ? -0.357 17.706 10.599 1.00 93.88 100 VAL A N 1
ATOM 800 C CA . VAL A 1 100 ? 0.409 16.551 11.085 1.00 93.88 100 VAL A CA 1
ATOM 801 C C . VAL A 1 100 ? 0.013 16.228 12.529 1.00 93.88 100 VAL A C 1
ATOM 803 O O . VAL A 1 100 ? -0.305 15.084 12.832 1.00 93.88 100 VAL A O 1
ATOM 806 N N . ASP A 1 101 ? -0.104 17.230 13.401 1.00 96.50 101 ASP A N 1
ATOM 807 C CA . ASP A 1 101 ? -0.499 17.010 14.796 1.00 96.50 101 ASP A CA 1
ATOM 808 C C . ASP A 1 101 ? -1.882 16.367 14.927 1.00 96.50 101 ASP A C 1
ATOM 810 O O . ASP A 1 101 ? -2.067 15.476 15.757 1.00 96.50 101 ASP A O 1
ATOM 814 N N . ALA A 1 102 ? -2.860 16.775 14.114 1.00 97.06 102 ALA A N 1
ATOM 815 C CA . ALA A 1 102 ? -4.181 16.152 14.133 1.00 97.06 102 ALA A CA 1
ATOM 816 C C . ALA A 1 102 ? -4.127 14.704 13.619 1.00 97.06 102 ALA A C 1
ATOM 818 O O . ALA A 1 102 ? -4.771 13.820 14.184 1.00 97.06 102 ALA A O 1
ATOM 819 N N . ILE A 1 103 ? -3.329 14.424 12.588 1.00 96.75 103 ILE A N 1
ATOM 820 C CA . ILE A 1 103 ? -3.141 13.059 12.089 1.00 96.75 103 ILE A CA 1
ATOM 821 C C . ILE A 1 103 ? -2.559 12.161 13.191 1.00 96.75 103 ILE A C 1
ATOM 823 O O . ILE A 1 103 ? -3.135 11.115 13.491 1.00 96.75 103 ILE A O 1
ATOM 827 N N . TYR A 1 104 ? -1.481 12.594 13.843 1.00 96.12 104 TYR A N 1
ATOM 828 C CA . TYR A 1 104 ? -0.788 11.798 14.857 1.00 96.12 104 TYR A CA 1
ATOM 829 C C . TYR A 1 104 ? -1.604 11.645 16.142 1.00 96.12 104 TYR A C 1
ATOM 831 O O . TYR A 1 104 ? -1.702 10.549 16.684 1.00 96.12 104 TYR A O 1
ATOM 839 N N . ASN A 1 105 ? -2.220 12.722 16.632 1.00 96.56 105 ASN A N 1
ATOM 840 C CA . ASN A 1 105 ? -2.868 12.709 17.947 1.00 96.56 105 ASN A CA 1
ATOM 841 C C . ASN A 1 105 ? -4.343 12.290 17.907 1.00 96.56 105 ASN A C 1
ATOM 843 O O . ASN A 1 105 ? -4.930 12.027 18.956 1.00 96.56 105 ASN A O 1
ATOM 847 N N . LYS A 1 106 ? -4.963 12.237 16.722 1.00 96.44 106 LYS A N 1
ATOM 848 C CA . LYS A 1 106 ? -6.384 11.891 16.572 1.00 96.44 106 LYS A CA 1
ATOM 849 C C . LYS A 1 106 ? -6.600 10.752 15.587 1.00 96.44 106 LYS A C 1
ATOM 851 O O . LYS A 1 106 ? -7.197 9.746 15.961 1.00 96.44 106 LYS A O 1
ATOM 856 N N . TYR A 1 107 ? -6.102 10.862 14.357 1.00 96.81 107 TYR A N 1
ATOM 857 C CA . TYR A 1 107 ? -6.382 9.843 13.341 1.00 96.81 107 TYR A CA 1
ATOM 858 C C . TYR A 1 107 ? -5.660 8.516 13.591 1.00 96.81 107 TYR A C 1
ATOM 860 O O . TYR A 1 107 ? -6.276 7.461 13.456 1.00 96.81 107 TYR A O 1
ATOM 868 N N . PHE A 1 108 ? -4.382 8.549 13.974 1.00 97.00 108 PHE A N 1
ATOM 869 C CA . PHE A 1 108 ? -3.617 7.332 14.256 1.00 97.00 108 PHE A CA 1
ATOM 870 C C . PHE A 1 108 ? -4.246 6.514 15.395 1.00 97.00 108 PHE A C 1
ATOM 872 O O . PHE A 1 108 ? -4.551 5.347 15.150 1.00 97.00 108 PHE A O 1
ATOM 879 N N . PRO A 1 109 ? -4.585 7.095 16.566 1.00 96.81 109 PRO A N 1
ATOM 880 C CA . PRO A 1 109 ? -5.302 6.368 17.613 1.00 96.81 109 PRO A CA 1
ATOM 881 C C . PRO A 1 109 ? -6.639 5.769 17.153 1.00 96.81 109 PRO A C 1
ATOM 883 O O . PRO A 1 109 ? -6.972 4.640 17.521 1.00 96.81 109 PRO A O 1
ATOM 886 N N . GLU A 1 110 ? -7.412 6.494 16.332 1.00 96.94 110 GLU A N 1
ATOM 887 C CA . GLU A 1 110 ? -8.664 5.977 15.764 1.00 96.94 110 GLU A CA 1
ATOM 888 C C . GLU A 1 110 ? -8.413 4.761 14.853 1.00 96.94 110 GLU A C 1
ATOM 890 O O . GLU A 1 110 ? -9.106 3.748 14.972 1.00 96.94 110 GLU A O 1
ATOM 895 N N . ALA A 1 111 ? -7.415 4.839 13.969 1.00 96.75 111 ALA A N 1
ATOM 896 C CA . ALA A 1 111 ? -7.053 3.771 13.040 1.00 96.75 111 ALA A CA 1
ATOM 897 C C . ALA A 1 111 ? -6.483 2.535 13.757 1.00 96.75 111 ALA A C 1
ATOM 899 O O . ALA A 1 111 ? -6.872 1.407 13.444 1.00 96.75 111 ALA A O 1
ATOM 900 N N . GLU A 1 112 ? -5.611 2.734 14.746 1.00 97.12 112 GLU A N 1
ATOM 901 C CA . GLU A 1 112 ? -5.036 1.659 15.557 1.00 97.12 112 GLU A CA 1
ATOM 902 C C . GLU A 1 112 ? -6.109 0.930 16.358 1.00 97.12 112 GLU A C 1
ATOM 904 O O . GLU A 1 112 ? -6.184 -0.298 16.312 1.00 97.12 112 GLU A O 1
ATOM 909 N N . SER A 1 113 ? -6.979 1.677 17.045 1.00 96.69 113 SER A N 1
ATOM 910 C CA . SER A 1 113 ? -8.102 1.107 17.793 1.00 96.69 113 SER A CA 1
ATOM 911 C C . SER A 1 113 ? -9.043 0.329 16.872 1.00 96.69 113 SER A C 1
ATOM 913 O O . SER A 1 113 ? -9.444 -0.794 17.191 1.00 96.69 113 SER A O 1
ATOM 915 N N . PHE A 1 114 ? -9.350 0.882 15.695 1.00 96.88 114 PHE A N 1
ATOM 916 C CA . PHE A 1 114 ? -10.160 0.199 14.695 1.00 96.88 114 PHE A CA 1
ATOM 917 C C . PHE A 1 114 ? -9.530 -1.130 14.261 1.00 96.88 114 PHE A C 1
ATOM 919 O O . PHE A 1 114 ? -10.174 -2.167 14.404 1.00 96.88 114 PHE A O 1
ATOM 926 N N . LEU A 1 115 ? -8.280 -1.130 13.782 1.00 97.06 115 LEU A N 1
ATOM 927 C CA . LEU A 1 115 ? -7.616 -2.350 13.306 1.00 97.06 115 LEU A CA 1
ATOM 928 C C . LEU A 1 115 ? -7.422 -3.375 14.419 1.00 97.06 115 LEU A C 1
ATOM 930 O O . LEU A 1 115 ? -7.632 -4.565 14.193 1.00 97.06 115 LEU A O 1
ATOM 934 N N . ARG A 1 116 ? -7.061 -2.926 15.626 1.00 97.50 116 ARG A N 1
ATOM 935 C CA . ARG A 1 116 ? -6.881 -3.800 16.786 1.00 97.50 116 ARG A CA 1
ATOM 936 C C . ARG A 1 116 ? -8.158 -4.583 17.074 1.00 97.50 116 ARG A C 1
ATOM 938 O O . ARG A 1 116 ? -8.100 -5.800 17.218 1.00 97.50 116 ARG A O 1
ATOM 945 N N . ASN A 1 117 ? -9.299 -3.897 17.107 1.00 96.75 117 ASN A N 1
ATOM 946 C CA . ASN A 1 117 ? -10.592 -4.523 17.368 1.00 96.75 117 ASN A CA 1
ATOM 947 C C . ASN A 1 117 ? -11.078 -5.358 16.174 1.00 96.75 117 ASN A C 1
ATOM 949 O O . ASN A 1 117 ? -11.524 -6.486 16.359 1.00 96.75 117 ASN A O 1
ATOM 953 N N . HIS A 1 118 ? -10.968 -4.826 14.954 1.00 96.25 118 HIS A N 1
ATOM 954 C CA . HIS A 1 118 ? -11.482 -5.462 13.736 1.00 96.25 118 HIS A CA 1
ATOM 955 C C . HIS A 1 118 ? -10.728 -6.745 13.372 1.00 96.25 118 HIS A C 1
ATOM 957 O O . HIS A 1 118 ? -11.340 -7.715 12.938 1.00 96.25 118 HIS A O 1
ATOM 963 N N . LEU A 1 119 ? -9.410 -6.769 13.580 1.00 95.88 119 LEU A N 1
ATOM 964 C CA . LEU A 1 119 ? -8.549 -7.918 13.274 1.00 95.88 119 LEU A CA 1
ATOM 965 C C . LEU A 1 119 ? -8.233 -8.780 14.502 1.00 95.88 119 LEU A C 1
ATOM 967 O O . LEU A 1 119 ? -7.452 -9.728 14.398 1.00 95.88 119 LEU A O 1
ATOM 971 N N . ASN A 1 120 ? -8.786 -8.432 15.671 1.00 96.31 120 ASN A N 1
ATOM 972 C CA . ASN A 1 120 ? -8.417 -9.018 16.961 1.00 96.31 120 ASN A CA 1
ATOM 973 C C . ASN A 1 120 ? -6.884 -9.061 17.159 1.00 96.31 120 ASN A C 1
ATOM 975 O O . ASN A 1 120 ? -6.301 -10.075 17.556 1.00 96.31 120 ASN A O 1
ATOM 979 N N . ALA A 1 121 ? -6.206 -7.970 16.792 1.00 97.31 121 ALA A N 1
ATOM 980 C CA . ALA A 1 121 ? -4.757 -7.877 16.880 1.00 97.31 121 ALA A CA 1
ATOM 981 C C . ALA A 1 121 ? -4.329 -7.567 18.321 1.00 97.31 121 ALA A C 1
ATOM 983 O O . ALA A 1 121 ? -4.949 -6.768 19.021 1.00 97.31 121 ALA A O 1
ATOM 984 N N . SER A 1 122 ? -3.223 -8.161 18.769 1.00 96.00 122 SER A N 1
ATOM 985 C CA . SER A 1 122 ? -2.644 -7.857 20.084 1.00 96.00 122 SER A CA 1
ATOM 986 C C . SER A 1 122 ? -1.987 -6.474 20.125 1.00 96.00 122 SER A C 1
ATOM 988 O O . SER A 1 122 ? -1.956 -5.832 21.180 1.00 96.00 122 SER A O 1
ATOM 990 N N . ARG A 1 123 ? -1.481 -6.008 18.977 1.00 95.06 123 ARG A N 1
ATOM 991 C CA . ARG A 1 123 ? -0.825 -4.714 18.787 1.00 95.06 123 ARG A CA 1
ATOM 992 C C . ARG A 1 123 ? -0.957 -4.254 17.336 1.00 95.06 123 ARG A C 1
ATOM 994 O O . ARG A 1 123 ? -0.899 -5.072 16.423 1.00 95.06 123 ARG A O 1
ATOM 1001 N N . VAL A 1 124 ? -1.105 -2.946 17.153 1.00 97.12 124 VAL A N 1
ATOM 1002 C CA . VAL A 1 124 ? -1.065 -2.248 15.864 1.00 97.12 124 VAL A CA 1
ATOM 1003 C C . VAL A 1 124 ? -0.086 -1.090 16.026 1.00 97.12 124 VAL A C 1
ATOM 1005 O O . VAL A 1 124 ? -0.040 -0.496 17.099 1.00 97.12 124 VAL A O 1
ATOM 1008 N N . VAL A 1 125 ? 0.723 -0.826 15.003 1.00 95.12 125 VAL A N 1
ATOM 1009 C CA . VAL A 1 125 ? 1.653 0.307 14.963 1.00 95.12 125 VAL A CA 1
ATOM 1010 C C . VAL A 1 125 ? 1.512 0.962 13.599 1.00 95.12 125 VAL A C 1
ATOM 1012 O O . VAL A 1 125 ? 1.708 0.297 12.579 1.00 95.12 125 VAL A O 1
ATOM 1015 N N . VAL A 1 126 ? 1.173 2.248 13.573 1.00 95.50 126 VAL A N 1
ATOM 1016 C CA . VAL A 1 126 ? 1.213 3.038 12.337 1.00 95.50 126 VAL A CA 1
ATOM 1017 C C . VAL A 1 126 ? 2.639 3.532 12.115 1.00 95.50 126 VAL A C 1
ATOM 1019 O O . VAL A 1 126 ? 3.192 4.237 12.953 1.00 95.50 126 VAL A O 1
ATOM 1022 N N . PHE A 1 127 ? 3.241 3.158 10.987 1.00 91.75 127 PHE A N 1
ATOM 1023 C CA . PHE A 1 127 ? 4.623 3.530 10.660 1.00 91.75 127 PHE A CA 1
ATOM 1024 C C . PHE A 1 127 ? 4.742 4.484 9.466 1.00 91.75 127 PHE A C 1
ATOM 1026 O O . PHE A 1 127 ? 5.777 5.119 9.289 1.00 91.75 127 PHE A O 1
ATOM 1033 N N . GLU A 1 128 ? 3.697 4.604 8.648 1.00 89.69 128 GLU A N 1
ATOM 1034 C CA . GLU A 1 128 ? 3.678 5.483 7.483 1.00 89.69 128 GLU A CA 1
ATOM 1035 C C . GLU A 1 128 ? 2.253 5.975 7.210 1.00 89.69 128 GLU A C 1
ATOM 1037 O O . GLU A 1 128 ? 1.273 5.271 7.459 1.00 89.69 128 GLU A O 1
ATOM 1042 N N . HIS A 1 129 ? 2.138 7.198 6.694 1.00 92.69 129 HIS A N 1
ATOM 1043 C CA . HIS A 1 129 ? 0.896 7.725 6.144 1.00 92.69 129 HIS A CA 1
ATOM 1044 C C . HIS A 1 129 ? 1.203 8.613 4.940 1.00 92.69 129 HIS A C 1
ATOM 1046 O O . HIS A 1 129 ? 2.242 9.265 4.884 1.00 92.69 129 HIS A O 1
ATOM 1052 N N . GLN A 1 130 ? 0.276 8.652 3.987 1.00 90.56 130 GLN A N 1
ATOM 1053 C CA . GLN A 1 130 ? 0.359 9.515 2.816 1.00 90.56 130 GLN A CA 1
ATOM 1054 C C . GLN A 1 130 ? -0.996 10.175 2.584 1.00 90.56 130 GLN A C 1
ATOM 1056 O O . GLN A 1 130 ? -2.041 9.523 2.658 1.00 90.56 130 GLN A O 1
ATOM 1061 N N . ILE A 1 131 ? -0.976 11.470 2.276 1.00 91.88 131 ILE A N 1
ATOM 1062 C CA . ILE A 1 131 ? -2.163 12.225 1.877 1.00 91.88 131 ILE A CA 1
ATOM 1063 C C . ILE A 1 131 ? -2.050 12.518 0.385 1.00 91.88 131 ILE A C 1
ATOM 1065 O O . ILE A 1 131 ? -1.127 13.208 -0.052 1.00 91.88 131 ILE A O 1
ATOM 1069 N N . ARG A 1 132 ? -2.996 11.983 -0.395 1.00 90.56 132 ARG A N 1
ATOM 1070 C CA . ARG A 1 132 ? -3.042 12.156 -1.850 1.00 90.56 132 ARG A CA 1
ATOM 1071 C C . ARG A 1 132 ? -4.150 13.122 -2.247 1.00 90.56 132 ARG A C 1
ATOM 1073 O O . ARG A 1 132 ? -5.298 12.957 -1.831 1.00 90.56 132 ARG A O 1
ATOM 1080 N N . ARG A 1 133 ? -3.807 14.123 -3.057 1.00 89.25 133 ARG A N 1
ATOM 1081 C CA . ARG A 1 133 ? -4.743 15.100 -3.627 1.00 89.25 133 ARG A CA 1
ATOM 1082 C C . ARG A 1 133 ? -4.365 15.331 -5.078 1.00 89.25 133 ARG A C 1
ATOM 1084 O O . ARG A 1 133 ? -3.246 15.759 -5.347 1.00 89.25 133 ARG A O 1
ATOM 1091 N N . HIS A 1 134 ? -5.298 15.074 -5.990 1.00 88.94 134 HIS A N 1
ATOM 1092 C CA . HIS A 1 134 ? -5.072 15.430 -7.380 1.00 88.94 134 HIS A CA 1
ATOM 1093 C C . HIS A 1 134 ? -5.000 16.956 -7.512 1.00 88.94 134 HIS A C 1
ATOM 1095 O O . HIS A 1 134 ? -5.857 17.681 -6.998 1.00 88.94 134 HIS A O 1
ATOM 1101 N N . ARG A 1 135 ? -3.932 17.439 -8.145 1.00 85.12 135 ARG A N 1
ATOM 1102 C CA . ARG A 1 135 ? -3.716 18.848 -8.487 1.00 85.12 135 ARG A CA 1
ATOM 1103 C C . ARG A 1 135 ? -3.204 18.901 -9.917 1.00 85.12 135 ARG A C 1
ATOM 1105 O O . ARG A 1 135 ? -2.132 18.360 -10.173 1.00 85.12 135 ARG A O 1
ATOM 1112 N N . GLU A 1 136 ? -3.962 19.539 -10.795 1.00 82.12 136 GLU A N 1
ATOM 1113 C CA . GLU A 1 136 ? -3.608 19.703 -12.206 1.00 82.12 136 GLU A CA 1
ATOM 1114 C C . GLU A 1 136 ? -2.287 20.481 -12.355 1.00 82.12 136 GLU A C 1
ATOM 1116 O O . GLU A 1 136 ? -2.041 21.447 -11.624 1.00 82.12 136 GLU A O 1
ATOM 1121 N N . GLY A 1 137 ? -1.426 20.049 -13.278 1.00 78.31 137 GLY A N 1
ATOM 1122 C CA . GLY A 1 137 ? -0.140 20.688 -13.582 1.00 78.31 137 GLY A CA 1
ATOM 1123 C C . GLY A 1 137 ? 0.992 20.351 -12.605 1.00 78.31 137 GLY A C 1
ATOM 1124 O O . GLY A 1 137 ? 2.055 20.967 -12.656 1.00 78.31 137 GLY A O 1
ATOM 1125 N N . MET A 1 138 ? 0.772 19.402 -11.694 1.00 74.19 138 MET A N 1
ATOM 1126 C CA . MET A 1 138 ? 1.754 18.943 -10.701 1.00 74.19 138 MET A CA 1
ATOM 1127 C C . MET A 1 138 ? 2.222 17.504 -10.967 1.00 74.19 138 MET A C 1
ATOM 1129 O O . MET A 1 138 ? 2.917 16.927 -10.127 1.00 74.19 138 MET A O 1
ATOM 1133 N N . GLU A 1 139 ? 1.825 16.921 -12.101 1.00 69.94 139 GLU A N 1
ATOM 1134 C CA . GLU A 1 139 ? 2.153 15.555 -12.515 1.00 69.94 139 GLU A CA 1
ATOM 1135 C C . GLU A 1 139 ? 3.641 15.404 -12.868 1.00 69.94 139 GLU A C 1
ATOM 1137 O O . GLU A 1 139 ? 4.253 14.401 -12.508 1.00 69.94 139 GLU A O 1
ATOM 1142 N N . ASP A 1 140 ? 4.235 16.420 -13.499 1.00 59.41 140 ASP A N 1
ATOM 1143 C CA . ASP A 1 140 ? 5.620 16.381 -13.996 1.00 59.41 140 ASP A CA 1
ATOM 1144 C C . ASP A 1 140 ? 6.666 16.814 -12.954 1.00 59.41 140 ASP A C 1
ATOM 1146 O O . ASP A 1 140 ? 7.872 16.712 -13.190 1.00 59.41 140 ASP A O 1
ATOM 1150 N N . ASN A 1 141 ? 6.235 17.312 -11.791 1.00 57.47 141 ASN A N 1
ATOM 1151 C CA . ASN A 1 141 ? 7.151 17.717 -10.729 1.00 57.47 141 ASN A CA 1
ATOM 1152 C C . ASN A 1 141 ? 7.428 16.523 -9.796 1.00 57.47 141 ASN A C 1
ATOM 1154 O O . ASN A 1 141 ? 6.522 16.082 -9.086 1.00 57.47 141 ASN A O 1
ATOM 1158 N N . PRO A 1 142 ? 8.678 16.027 -9.727 1.00 57.94 142 PRO A N 1
ATOM 1159 C CA . PRO A 1 142 ? 9.014 14.816 -8.983 1.00 57.94 142 PRO A CA 1
ATOM 1160 C C . PRO A 1 142 ? 8.768 14.939 -7.475 1.00 57.94 142 PRO A C 1
ATOM 1162 O O . PRO A 1 142 ? 8.490 13.937 -6.830 1.00 57.94 142 PRO A O 1
ATOM 1165 N N . VAL A 1 143 ? 8.810 16.147 -6.904 1.00 55.31 143 VAL A N 1
ATOM 1166 C CA . VAL A 1 143 ? 8.522 16.374 -5.478 1.00 55.31 143 VAL A CA 1
ATOM 1167 C C . VAL A 1 143 ? 7.018 16.304 -5.209 1.00 55.31 143 VAL A C 1
ATOM 1169 O O . VAL A 1 143 ? 6.585 15.712 -4.223 1.00 55.31 143 VAL A O 1
ATOM 1172 N N . THR A 1 144 ? 6.192 16.881 -6.086 1.00 59.28 144 THR A N 1
ATOM 1173 C CA . THR A 1 144 ? 4.732 16.911 -5.895 1.00 59.28 144 THR A CA 1
ATOM 1174 C C . THR A 1 144 ? 4.029 15.665 -6.420 1.00 59.28 144 THR A C 1
ATOM 1176 O O . THR A 1 144 ? 2.936 15.349 -5.948 1.00 59.28 144 THR A O 1
ATOM 1179 N N . ALA A 1 145 ? 4.655 14.925 -7.337 1.00 62.03 145 ALA A N 1
ATOM 1180 C CA . ALA A 1 145 ? 4.143 13.673 -7.888 1.00 62.03 145 ALA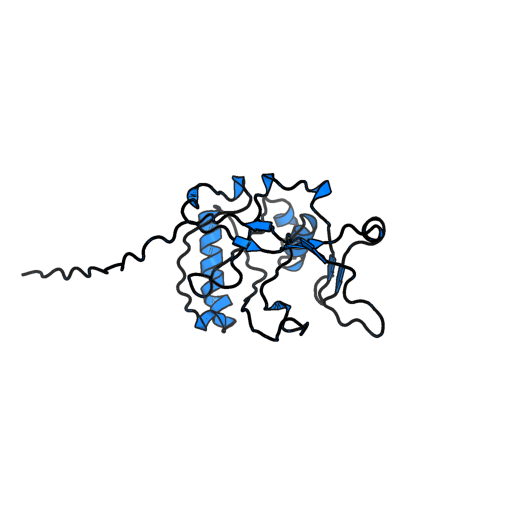 A CA 1
ATOM 1181 C C . ALA A 1 145 ? 3.884 12.619 -6.798 1.00 62.03 145 ALA A C 1
ATOM 1183 O O . ALA A 1 145 ? 2.907 11.876 -6.885 1.00 62.03 145 ALA A O 1
ATOM 1184 N N . PHE A 1 146 ? 4.668 12.603 -5.711 1.00 68.00 146 PHE A N 1
ATOM 1185 C CA . PHE A 1 146 ? 4.432 11.699 -4.575 1.00 68.00 146 PHE A CA 1
ATOM 1186 C C . PHE A 1 146 ? 3.072 11.912 -3.893 1.00 68.00 146 PHE A C 1
ATOM 1188 O O . PHE A 1 146 ? 2.514 10.964 -3.338 1.00 68.00 146 PHE A O 1
ATOM 1195 N N . HIS A 1 147 ? 2.510 13.121 -3.983 1.00 79.06 147 HIS A N 1
ATOM 1196 C CA . HIS A 1 147 ? 1.204 13.478 -3.423 1.00 79.06 147 HIS A CA 1
ATOM 1197 C C . HIS A 1 147 ? 0.047 13.334 -4.425 1.00 79.06 147 HIS A C 1
ATOM 1199 O O . HIS A 1 147 ? -1.113 13.540 -4.057 1.00 79.06 147 HIS A O 1
ATOM 1205 N N . GLN A 1 148 ? 0.330 12.957 -5.674 1.00 88.25 148 GLN A N 1
ATOM 1206 C CA . GLN A 1 148 ? -0.691 12.648 -6.674 1.00 88.25 148 GLN A CA 1
ATOM 1207 C C . GLN A 1 148 ? -1.207 11.209 -6.507 1.00 88.25 148 GLN A C 1
ATOM 1209 O O . GLN A 1 148 ? -0.537 10.360 -5.906 1.00 88.25 148 GLN A O 1
ATOM 1214 N N . PRO A 1 149 ? -2.407 10.892 -7.014 1.00 89.25 149 PRO A N 1
ATOM 1215 C CA . PRO A 1 149 ? -2.847 9.510 -7.173 1.00 89.25 149 PRO A CA 1
ATOM 1216 C C . PRO A 1 149 ? -1.901 8.712 -8.085 1.00 89.25 149 PRO A C 1
ATOM 1218 O O . PRO A 1 149 ? -1.534 9.172 -9.163 1.00 89.25 149 PRO A O 1
ATOM 1221 N N . LEU A 1 150 ? -1.525 7.502 -7.664 1.00 88.31 150 LEU A N 1
ATOM 1222 C CA . LEU A 1 150 ? -0.747 6.579 -8.495 1.00 88.31 150 LEU A CA 1
ATOM 1223 C C . LEU A 1 150 ? -1.671 5.848 -9.475 1.00 88.31 150 LEU A C 1
ATOM 1225 O O . LEU A 1 150 ? -2.757 5.408 -9.103 1.00 88.31 150 LEU A O 1
ATOM 1229 N N . THR A 1 151 ? -1.222 5.694 -10.719 1.00 90.62 151 THR A N 1
ATOM 1230 C CA . THR A 1 151 ? -1.982 5.060 -11.815 1.00 90.62 151 THR A CA 1
ATOM 1231 C C . THR A 1 151 ? -1.384 3.732 -12.286 1.00 90.62 151 THR A C 1
ATOM 1233 O O . THR A 1 151 ? -1.955 3.065 -13.155 1.00 90.62 151 THR A O 1
ATOM 1236 N N . GLY A 1 152 ? -0.240 3.341 -11.720 1.00 92.06 152 GLY A N 1
ATOM 1237 C CA . GLY A 1 152 ? 0.380 2.037 -11.930 1.00 92.06 152 GLY A CA 1
ATOM 1238 C C . GLY A 1 152 ? -0.133 1.002 -10.930 1.00 92.06 152 GLY A C 1
ATOM 1239 O O . GLY A 1 152 ? -0.263 1.305 -9.742 1.00 92.06 152 GLY A O 1
ATOM 1240 N N . ALA A 1 153 ? -0.400 -0.215 -11.394 1.00 94.69 153 ALA A N 1
ATOM 1241 C CA . ALA A 1 153 ? -0.645 -1.364 -10.535 1.00 94.69 153 ALA A CA 1
ATOM 1242 C C . ALA A 1 153 ? 0.630 -1.700 -9.748 1.00 94.69 153 ALA A C 1
ATOM 1244 O O . ALA A 1 153 ? 1.718 -1.774 -10.319 1.00 94.69 153 ALA A O 1
ATOM 1245 N N . HIS A 1 154 ? 0.495 -1.876 -8.435 1.00 93.31 154 HIS A N 1
ATOM 1246 C CA . HIS A 1 154 ? 1.611 -2.180 -7.546 1.00 93.31 154 HIS A CA 1
ATOM 1247 C C . HIS A 1 154 ? 1.134 -2.905 -6.284 1.00 93.31 154 HIS A C 1
ATOM 1249 O O . HIS A 1 154 ? -0.036 -2.827 -5.907 1.00 93.31 154 HIS A O 1
ATOM 1255 N N . CYS A 1 155 ? 2.074 -3.581 -5.627 1.00 93.00 155 CYS A N 1
ATOM 1256 C CA . CYS A 1 155 ? 1.969 -4.004 -4.237 1.00 93.00 155 CYS A CA 1
ATOM 1257 C C . CYS A 1 155 ? 3.078 -3.297 -3.455 1.00 93.00 155 CYS A C 1
ATOM 1259 O O . CYS A 1 155 ? 4.219 -3.251 -3.915 1.00 93.00 155 CYS A O 1
ATOM 1261 N N . ASP A 1 156 ? 2.749 -2.739 -2.293 1.00 89.81 156 ASP A N 1
ATOM 1262 C CA . ASP A 1 156 ? 3.665 -1.856 -1.562 1.00 89.81 156 ASP A CA 1
ATOM 1263 C C . ASP A 1 156 ? 4.822 -2.593 -0.889 1.00 89.81 156 ASP A C 1
ATOM 1265 O O . ASP A 1 156 ? 5.863 -1.996 -0.620 1.00 89.81 156 ASP A O 1
ATOM 1269 N 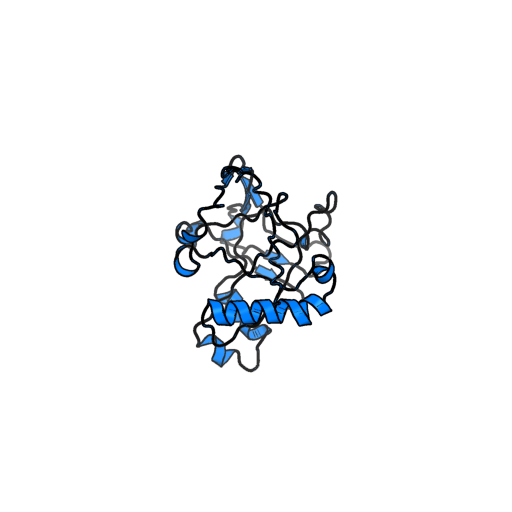N . GLN A 1 157 ? 4.625 -3.866 -0.540 1.00 91.38 157 GLN A N 1
ATOM 1270 C CA . GLN A 1 157 ? 5.533 -4.595 0.339 1.00 91.38 157 GLN A CA 1
ATOM 1271 C C . GLN A 1 157 ? 5.768 -6.017 -0.155 1.00 91.38 157 GLN A C 1
ATOM 1273 O O . GLN A 1 157 ? 4.856 -6.691 -0.631 1.00 91.38 157 GLN A O 1
ATOM 1278 N N . THR A 1 158 ? 6.993 -6.496 0.045 1.00 92.50 158 THR A N 1
ATOM 1279 C CA . THR A 1 158 ? 7.315 -7.927 -0.002 1.00 92.50 158 THR A CA 1
ATOM 1280 C C . THR A 1 158 ? 7.409 -8.483 1.424 1.00 92.50 158 THR A C 1
ATOM 1282 O O . THR A 1 158 ? 7.540 -7.699 2.374 1.00 92.50 158 THR A O 1
ATOM 1285 N N . PRO A 1 159 ? 7.399 -9.815 1.615 1.00 91.69 159 PRO A N 1
ATOM 1286 C CA . PRO A 1 159 ? 7.654 -10.412 2.926 1.00 91.69 159 PRO A CA 1
ATOM 1287 C C . PRO A 1 159 ? 8.972 -9.930 3.549 1.00 91.69 159 PRO A C 1
ATOM 1289 O O . PRO A 1 159 ? 9.002 -9.545 4.713 1.00 91.69 159 PRO A O 1
ATOM 1292 N N . GLU A 1 160 ? 10.046 -9.841 2.761 1.00 92.38 160 GLU A N 1
ATOM 1293 C CA . GLU A 1 160 ? 11.338 -9.332 3.232 1.00 92.38 160 GLU A CA 1
ATOM 1294 C C . GLU A 1 160 ? 11.286 -7.823 3.532 1.00 92.38 160 GLU A C 1
ATOM 1296 O O . GLU A 1 160 ? 11.938 -7.349 4.463 1.00 92.38 160 GLU A O 1
ATOM 1301 N N . GLY A 1 161 ? 10.486 -7.062 2.777 1.00 92.31 161 GLY A N 1
ATOM 1302 C CA . GLY A 1 161 ? 10.203 -5.653 3.061 1.00 92.31 161 GLY A CA 1
ATOM 1303 C C . GLY A 1 161 ? 9.531 -5.457 4.422 1.00 92.31 161 GLY A C 1
ATOM 1304 O O . GLY A 1 161 ? 9.932 -4.579 5.186 1.00 92.31 161 GLY A O 1
ATOM 1305 N N . MET A 1 162 ? 8.581 -6.327 4.782 1.00 93.31 162 MET A N 1
ATOM 1306 C CA . MET A 1 162 ? 7.955 -6.322 6.108 1.00 93.31 162 MET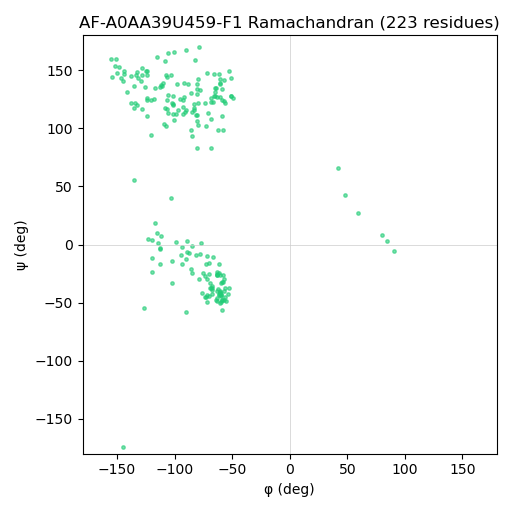 A CA 1
ATOM 1307 C C . MET A 1 162 ? 8.973 -6.582 7.228 1.00 93.31 162 MET A C 1
ATOM 1309 O O . MET A 1 162 ? 8.938 -5.896 8.251 1.00 93.31 162 MET A O 1
ATOM 1313 N N . ASP A 1 163 ? 9.894 -7.534 7.048 1.00 94.88 163 ASP A N 1
ATOM 1314 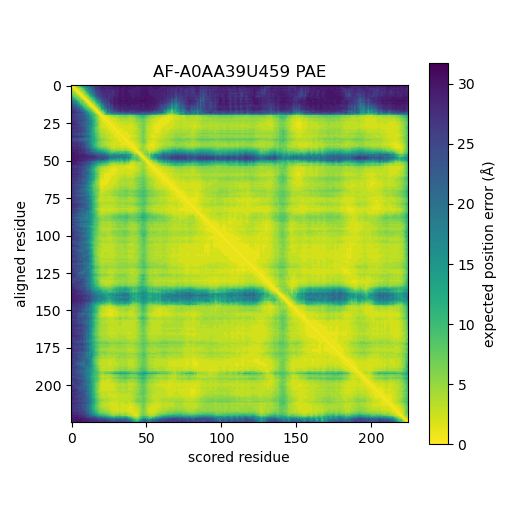C 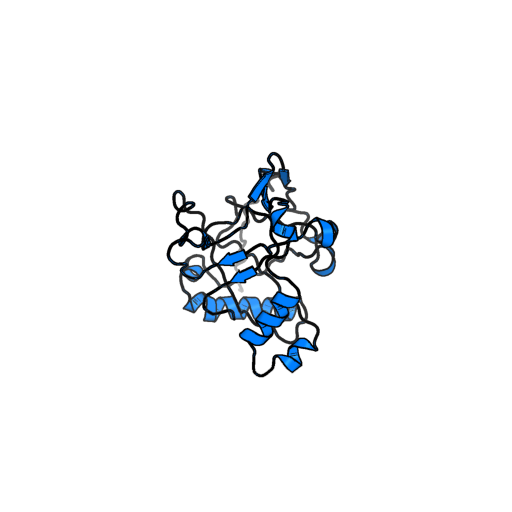CA . ASP A 1 163 ? 10.968 -7.809 8.015 1.00 94.88 163 ASP A CA 1
ATOM 1315 C C . ASP A 1 163 ? 11.829 -6.566 8.250 1.00 94.88 163 ASP A C 1
ATOM 1317 O O . ASP A 1 163 ? 12.067 -6.180 9.398 1.00 94.88 163 ASP A O 1
ATOM 1321 N N . ARG A 1 164 ? 12.244 -5.903 7.164 1.00 93.19 164 ARG A N 1
ATOM 1322 C CA . ARG A 1 164 ? 13.025 -4.661 7.233 1.00 93.19 164 ARG A CA 1
ATOM 1323 C C . ARG A 1 164 ? 12.258 -3.550 7.943 1.00 93.19 164 ARG A C 1
ATOM 1325 O O . ARG A 1 164 ? 12.825 -2.894 8.810 1.00 93.19 164 ARG A O 1
ATOM 1332 N N . ARG A 1 165 ? 10.965 -3.370 7.645 1.00 92.81 165 ARG A N 1
ATOM 1333 C CA . ARG A 1 165 ? 10.110 -2.370 8.312 1.00 92.81 165 ARG A CA 1
ATOM 1334 C C . ARG A 1 165 ? 10.021 -2.617 9.818 1.00 92.81 165 ARG A C 1
ATOM 1336 O O . ARG A 1 165 ? 10.145 -1.668 10.584 1.00 92.81 165 ARG A O 1
ATOM 1343 N N . ILE A 1 166 ? 9.868 -3.868 10.257 1.00 94.88 166 ILE A N 1
ATOM 1344 C CA . ILE A 1 166 ? 9.839 -4.200 11.691 1.00 94.88 166 ILE A CA 1
ATOM 1345 C C . ILE A 1 166 ? 11.179 -3.882 12.352 1.00 94.88 166 ILE A C 1
ATOM 1347 O O . ILE A 1 166 ? 11.194 -3.229 13.390 1.00 94.88 166 ILE A O 1
ATOM 1351 N N . ARG A 1 167 ? 12.301 -4.297 11.752 1.00 95.25 167 ARG A N 1
ATOM 1352 C CA . ARG A 1 167 ? 13.636 -4.006 12.302 1.00 95.25 167 ARG A CA 1
ATOM 1353 C C . ARG A 1 167 ? 13.923 -2.509 12.370 1.00 95.25 167 ARG A C 1
ATOM 1355 O O . ARG A 1 167 ? 14.508 -2.057 13.344 1.00 95.25 167 ARG A O 1
ATOM 1362 N N . PHE A 1 168 ? 13.481 -1.754 11.369 1.00 92.88 168 PHE A N 1
ATOM 1363 C CA . PHE A 1 168 ? 13.685 -0.313 11.309 1.00 92.88 168 PHE A CA 1
ATOM 1364 C C . PHE A 1 168 ? 12.825 0.450 12.326 1.00 92.88 168 PHE A C 1
ATOM 1366 O O . PHE A 1 168 ? 13.335 1.286 13.064 1.00 92.88 168 PHE A O 1
ATOM 1373 N N . HIS A 1 169 ? 11.520 0.165 12.390 1.00 92.88 169 HIS A N 1
ATOM 1374 C CA . HIS A 1 169 ? 10.599 0.926 13.239 1.00 92.88 169 HIS A CA 1
ATOM 1375 C C . HIS A 1 169 ? 10.557 0.437 14.694 1.00 92.88 169 HIS A C 1
ATOM 1377 O O . HIS A 1 169 ? 10.184 1.210 15.572 1.00 92.88 169 HIS A O 1
ATOM 1383 N N . LEU A 1 170 ? 10.903 -0.829 14.955 1.00 95.00 170 LEU A N 1
ATOM 1384 C CA . LEU A 1 170 ? 10.798 -1.479 16.268 1.00 95.00 170 LEU A CA 1
ATOM 1385 C C . LEU A 1 170 ? 12.075 -2.289 16.596 1.00 95.00 170 LEU A C 1
ATOM 1387 O O . LEU A 1 170 ? 11.988 -3.494 16.853 1.00 95.00 170 LEU A O 1
ATOM 1391 N N . PRO A 1 171 ? 13.274 -1.669 16.573 1.00 96.31 171 PRO A N 1
ATOM 1392 C CA . PRO A 1 171 ? 14.548 -2.390 16.625 1.00 96.31 171 PRO A CA 1
ATOM 1393 C C . PRO A 1 171 ? 14.718 -3.237 17.893 1.00 96.31 171 PRO A C 1
ATOM 1395 O O . PRO A 1 171 ? 15.097 -4.405 17.793 1.00 96.31 171 PRO A O 1
ATOM 1398 N N . GLU A 1 172 ? 14.366 -2.688 19.059 1.00 97.81 172 GLU A N 1
ATOM 1399 C CA . GLU A 1 172 ? 14.567 -3.309 20.382 1.00 97.81 172 GLU A CA 1
ATOM 1400 C C . GLU A 1 172 ? 13.791 -4.619 20.581 1.00 97.81 172 GLU A C 1
ATOM 1402 O O . GLU A 1 172 ? 14.186 -5.475 21.368 1.00 97.81 172 GLU A O 1
ATOM 1407 N N . GLU A 1 173 ? 12.687 -4.793 19.860 1.00 96.25 173 GLU A N 1
ATOM 1408 C CA . GLU A 1 173 ? 11.779 -5.938 19.993 1.00 96.25 173 GLU A CA 1
ATOM 1409 C C . GLU A 1 173 ? 11.648 -6.747 18.697 1.00 96.25 173 GLU A C 1
ATOM 1411 O O . GLU A 1 173 ? 10.870 -7.704 18.629 1.00 96.25 173 GLU A O 1
ATOM 1416 N N . SER A 1 174 ? 12.406 -6.374 17.662 1.00 96.62 174 SER A N 1
ATOM 1417 C CA . SER A 1 174 ? 12.268 -6.923 16.315 1.00 96.62 174 SER A CA 1
ATOM 1418 C C . SER A 1 174 ? 12.390 -8.448 16.297 1.00 96.62 174 SER A C 1
ATOM 1420 O O . SER A 1 174 ? 11.495 -9.119 15.790 1.00 96.62 174 SER A O 1
ATOM 1422 N N . ASP A 1 175 ? 13.409 -9.019 16.940 1.00 96.81 175 ASP A N 1
ATOM 1423 C CA . ASP A 1 175 ? 13.618 -10.473 16.979 1.00 96.81 175 ASP A CA 1
ATOM 1424 C C . ASP A 1 175 ? 12.451 -11.242 17.613 1.00 96.81 175 ASP A C 1
ATOM 1426 O O . ASP A 1 175 ? 12.139 -12.355 17.185 1.00 96.81 175 ASP A O 1
ATOM 1430 N N . TYR A 1 176 ? 11.767 -10.647 18.594 1.00 96.81 176 TYR A N 1
ATOM 1431 C CA . TYR A 1 176 ? 10.560 -11.224 19.179 1.00 96.81 176 TYR A CA 1
ATOM 1432 C C . TYR A 1 176 ? 9.364 -11.107 18.225 1.00 96.81 176 TYR A C 1
ATOM 1434 O O . TYR A 1 176 ? 8.639 -12.082 18.024 1.00 96.81 176 TYR A O 1
ATOM 1442 N N . LEU A 1 177 ? 9.154 -9.940 17.608 1.00 95.88 177 LEU A N 1
ATOM 1443 C CA . LEU A 1 177 ? 8.018 -9.693 16.714 1.00 95.88 177 LEU A CA 1
ATOM 1444 C C . LEU A 1 177 ? 8.080 -10.507 15.417 1.00 95.88 177 LEU A C 1
ATOM 1446 O O . LEU A 1 177 ? 7.042 -10.967 14.938 1.00 95.88 177 LEU A O 1
ATOM 1450 N N . LEU A 1 178 ? 9.277 -10.729 14.869 1.00 96.12 178 LEU A N 1
ATOM 1451 C CA . LEU A 1 178 ? 9.481 -11.519 13.649 1.00 96.12 178 LEU A CA 1
ATOM 1452 C C . LEU A 1 178 ? 9.058 -12.989 13.816 1.00 96.12 178 LEU A C 1
ATOM 1454 O O . LEU A 1 178 ? 8.705 -13.637 12.833 1.00 96.12 178 LEU A O 1
ATOM 1458 N N . GLN A 1 179 ? 9.030 -13.496 15.054 1.00 96.50 179 GLN A N 1
ATOM 1459 C CA . GLN A 1 179 ? 8.582 -14.852 15.397 1.00 96.50 179 GLN A CA 1
ATOM 1460 C C . GLN A 1 179 ? 7.060 -14.966 15.591 1.00 96.50 179 GLN A C 1
ATOM 1462 O O . GLN A 1 179 ? 6.549 -16.042 15.906 1.00 96.50 179 GLN A O 1
ATOM 1467 N N . ARG A 1 180 ? 6.308 -13.866 15.465 1.00 95.62 180 ARG A N 1
ATOM 1468 C CA . ARG A 1 180 ? 4.851 -13.844 15.662 1.00 95.62 180 ARG A CA 1
ATOM 1469 C C . ARG A 1 180 ? 4.108 -13.741 14.336 1.00 95.62 180 ARG A C 1
ATOM 1471 O O . ARG A 1 180 ? 4.663 -13.361 13.308 1.00 95.62 180 ARG A O 1
ATOM 1478 N N . ARG A 1 181 ? 2.803 -14.031 14.378 1.00 95.00 181 ARG A N 1
ATOM 1479 C CA . ARG A 1 181 ? 1.898 -13.704 13.271 1.00 95.00 181 ARG A CA 1
ATOM 1480 C C . ARG A 1 181 ? 1.858 -12.186 13.102 1.00 95.00 181 ARG A C 1
ATOM 1482 O O . ARG A 1 181 ? 1.579 -11.465 14.058 1.00 95.00 181 ARG A O 1
ATOM 1489 N N . ARG A 1 182 ? 2.117 -11.730 11.882 1.00 94.62 182 ARG A N 1
ATOM 1490 C CA . ARG A 1 182 ? 2.298 -10.323 11.523 1.00 94.62 182 ARG A CA 1
ATOM 1491 C C . ARG A 1 182 ? 1.716 -10.054 10.146 1.00 94.62 182 ARG A C 1
ATOM 1493 O O . ARG A 1 182 ? 1.700 -10.945 9.301 1.00 94.62 182 ARG A O 1
ATOM 1500 N N . GLN A 1 183 ? 1.197 -8.848 9.966 1.00 95.19 183 GLN A N 1
ATOM 1501 C CA . GLN A 1 183 ? 0.550 -8.387 8.743 1.00 95.19 183 GLN A CA 1
ATOM 1502 C C . GLN A 1 183 ? 0.841 -6.894 8.586 1.00 95.19 183 GLN A C 1
ATOM 1504 O O . GLN A 1 183 ? 0.848 -6.163 9.578 1.00 95.19 183 GLN A O 1
ATOM 1509 N N . ILE A 1 184 ? 1.040 -6.446 7.349 1.00 95.62 184 ILE A N 1
ATOM 1510 C CA . ILE A 1 184 ? 0.964 -5.029 6.991 1.00 95.62 184 ILE A CA 1
ATOM 1511 C C . ILE A 1 184 ? -0.397 -4.808 6.339 1.00 95.62 184 ILE A C 1
ATOM 1513 O O . ILE A 1 184 ? -0.765 -5.536 5.421 1.00 95.62 184 ILE A O 1
ATOM 1517 N N . ILE A 1 185 ? -1.147 -3.824 6.834 1.00 96.38 185 ILE A N 1
ATOM 1518 C CA . ILE A 1 185 ? -2.481 -3.483 6.339 1.00 96.38 185 ILE A CA 1
ATOM 1519 C C . ILE A 1 185 ? -2.496 -2.018 5.929 1.00 96.38 185 ILE A C 1
ATOM 1521 O O . ILE A 1 185 ? -2.229 -1.137 6.745 1.00 96.38 185 ILE A O 1
ATOM 1525 N N . ASN A 1 186 ? -2.882 -1.767 4.681 1.00 96.06 186 ASN A N 1
ATOM 1526 C CA . ASN A 1 186 ? -3.154 -0.423 4.195 1.00 96.06 186 ASN A CA 1
ATOM 1527 C C . ASN A 1 186 ? -4.600 -0.026 4.506 1.00 96.06 186 ASN A C 1
ATOM 1529 O O . ASN A 1 186 ? -5.539 -0.745 4.161 1.00 96.06 186 ASN A O 1
ATOM 1533 N N . ILE A 1 187 ? -4.789 1.155 5.100 1.00 95.62 187 ILE A N 1
ATOM 1534 C CA . ILE A 1 187 ? -6.108 1.782 5.230 1.00 95.62 187 ILE A CA 1
ATOM 1535 C C . ILE A 1 187 ? -6.235 2.869 4.170 1.00 95.62 187 ILE A C 1
ATOM 1537 O O . ILE A 1 187 ? -5.612 3.925 4.265 1.00 95.62 187 ILE A O 1
ATOM 1541 N N . TRP A 1 188 ? -7.125 2.646 3.208 1.00 94.88 188 TRP A N 1
ATOM 1542 C CA . TRP A 1 188 ? -7.509 3.660 2.235 1.00 94.88 188 TRP A CA 1
ATOM 1543 C C . TRP A 1 188 ? -8.796 4.352 2.675 1.00 94.88 188 TRP A C 1
ATOM 1545 O O . TRP A 1 188 ? -9.860 3.737 2.755 1.00 94.88 188 TRP A O 1
ATOM 1555 N N . ARG A 1 189 ? -8.702 5.654 2.959 1.00 94.12 189 ARG A N 1
ATOM 1556 C CA . ARG A 1 189 ? -9.837 6.476 3.385 1.00 94.12 189 ARG A CA 1
ATOM 1557 C C . ARG A 1 189 ? -10.062 7.629 2.407 1.00 94.12 189 ARG A C 1
ATOM 1559 O O . ARG A 1 189 ? -9.173 8.461 2.242 1.00 94.12 189 ARG A O 1
ATOM 1566 N N . PRO A 1 190 ? -11.271 7.763 1.838 1.00 93.19 190 PRO A N 1
ATOM 1567 C CA . PRO A 1 190 ? -11.686 9.004 1.200 1.00 93.19 190 PRO A CA 1
ATOM 1568 C C . PRO A 1 190 ? -11.582 10.193 2.162 1.00 93.19 190 PRO A C 1
ATOM 1570 O O . PRO A 1 190 ? -12.242 10.200 3.201 1.00 93.19 190 PRO A O 1
ATOM 1573 N N . LEU A 1 191 ? -10.807 11.219 1.800 1.00 91.69 191 LEU A N 1
ATOM 1574 C CA . LEU A 1 191 ? -10.725 12.464 2.580 1.00 91.69 191 LEU A CA 1
ATOM 1575 C C . LEU A 1 191 ? -12.046 13.244 2.518 1.00 91.69 191 LEU A C 1
ATOM 1577 O O . LEU A 1 191 ? -12.494 13.828 3.501 1.00 91.69 191 LEU A O 1
ATOM 1581 N N . LYS A 1 192 ? -12.691 13.227 1.346 1.00 87.31 192 LYS A N 1
ATOM 1582 C CA . LYS A 1 192 ? -14.008 13.814 1.094 1.00 87.31 192 LYS A CA 1
ATOM 1583 C C . LYS A 1 192 ? -14.789 12.902 0.155 1.00 87.31 192 LYS A C 1
ATOM 1585 O O . LYS A 1 192 ? -14.265 12.453 -0.861 1.00 87.31 192 LYS A O 1
ATOM 1590 N N . GLY A 1 193 ? -16.032 12.600 0.521 1.00 84.00 193 GLY A N 1
ATOM 1591 C CA . GLY A 1 193 ? -16.878 11.652 -0.202 1.00 84.00 193 GLY A CA 1
ATOM 1592 C C . GLY A 1 193 ? -18.023 12.312 -0.983 1.00 84.00 193 GLY A C 1
ATOM 1593 O O . GLY A 1 193 ? -18.465 13.404 -0.615 1.00 84.00 193 GLY A O 1
ATOM 1594 N N . PRO A 1 194 ? -18.561 11.629 -2.011 1.00 87.31 194 PRO A N 1
ATOM 1595 C CA . PRO A 1 194 ? -17.995 10.430 -2.642 1.00 87.31 194 PRO A CA 1
ATOM 1596 C C . PRO A 1 194 ? -16.755 10.767 -3.491 1.00 87.31 194 PRO A C 1
ATOM 1598 O O . PRO A 1 194 ? -16.705 11.839 -4.095 1.00 87.31 194 PRO A O 1
ATOM 1601 N N . VAL A 1 195 ? -15.790 9.842 -3.575 1.00 88.00 195 VAL A N 1
ATOM 1602 C CA . VAL A 1 195 ? -14.635 9.981 -4.482 1.00 88.00 195 VAL A CA 1
ATOM 1603 C C . VAL A 1 195 ? -15.135 9.874 -5.918 1.00 88.00 195 VAL A C 1
ATOM 1605 O O . VAL A 1 195 ? -15.793 8.900 -6.280 1.00 88.00 195 VAL A O 1
ATOM 1608 N N . ARG A 1 196 ? -14.873 10.907 -6.717 1.00 86.19 196 ARG A N 1
ATOM 1609 C CA . ARG A 1 196 ? -15.237 10.969 -8.145 1.00 86.19 196 ARG A CA 1
ATOM 1610 C C . ARG A 1 196 ? -14.031 11.121 -9.060 1.00 86.19 196 ARG A C 1
ATOM 1612 O O . ARG A 1 196 ? -14.179 10.988 -10.265 1.00 86.19 196 ARG A O 1
ATOM 1619 N N . ASP A 1 197 ? -12.885 11.410 -8.467 1.00 87.00 197 ASP A N 1
ATOM 1620 C CA . ASP A 1 197 ? -11.632 11.684 -9.138 1.00 87.00 197 ASP A CA 1
ATOM 1621 C C . ASP A 1 197 ? -10.595 10.697 -8.599 1.00 87.00 197 ASP A C 1
ATOM 1623 O O . ASP A 1 197 ? -10.491 10.546 -7.380 1.00 87.00 197 ASP A O 1
ATOM 1627 N N . TYR A 1 198 ? -9.936 9.960 -9.497 1.00 89.44 198 TYR A N 1
ATOM 1628 C CA . TYR A 1 198 ? -9.055 8.822 -9.191 1.00 89.44 198 TYR A CA 1
ATOM 1629 C C . TYR A 1 198 ? -9.599 7.871 -8.099 1.00 89.44 198 TYR A C 1
ATOM 1631 O O . TYR A 1 198 ? -9.031 7.780 -7.006 1.00 89.44 198 TYR A O 1
ATOM 1639 N N . PRO A 1 199 ? -10.713 7.152 -8.351 1.00 91.00 199 PRO A N 1
ATOM 1640 C CA . PRO A 1 199 ? -11.186 6.137 -7.416 1.00 91.00 199 PRO A CA 1
ATOM 1641 C C . PRO A 1 199 ? -10.137 5.031 -7.235 1.00 91.00 199 PRO A C 1
ATOM 1643 O O . PRO A 1 199 ? -9.424 4.675 -8.173 1.00 91.00 199 PRO A O 1
ATOM 1646 N N . LEU A 1 200 ? -10.071 4.463 -6.030 1.00 92.94 200 LEU A N 1
ATOM 1647 C CA . LEU A 1 200 ? -9.180 3.344 -5.744 1.00 92.94 200 LEU A CA 1
ATOM 1648 C C . LEU A 1 200 ? -9.630 2.102 -6.526 1.00 92.94 200 LEU A C 1
ATOM 1650 O O . LEU A 1 200 ? -10.752 1.628 -6.346 1.00 92.94 200 LEU A O 1
ATOM 1654 N N . ALA A 1 201 ? -8.730 1.566 -7.344 1.00 94.12 201 ALA A N 1
ATOM 1655 C CA . ALA A 1 201 ? -8.852 0.237 -7.921 1.00 94.12 201 ALA A CA 1
ATOM 1656 C C . ALA A 1 201 ? -8.028 -0.753 -7.087 1.00 94.12 201 ALA A C 1
ATOM 1658 O O . ALA A 1 201 ? -6.911 -0.447 -6.675 1.00 94.12 201 ALA A O 1
ATOM 1659 N N . ILE A 1 202 ? -8.589 -1.932 -6.842 1.00 94.81 202 ILE A N 1
ATOM 1660 C CA . ILE A 1 202 ? -7.962 -3.029 -6.098 1.00 94.81 202 ILE A CA 1
ATOM 1661 C C . ILE A 1 202 ? -8.147 -4.327 -6.876 1.00 94.81 202 ILE A C 1
ATOM 1663 O O . ILE A 1 202 ? -9.139 -4.491 -7.588 1.00 94.81 202 ILE A O 1
ATOM 1667 N N . CYS A 1 203 ? -7.179 -5.229 -6.748 1.00 94.94 203 CYS A N 1
ATOM 1668 C CA . CYS A 1 203 ? -7.185 -6.533 -7.399 1.00 94.94 203 CYS A CA 1
ATOM 1669 C C . CYS A 1 203 ? -7.567 -7.625 -6.391 1.00 94.94 203 CYS A C 1
A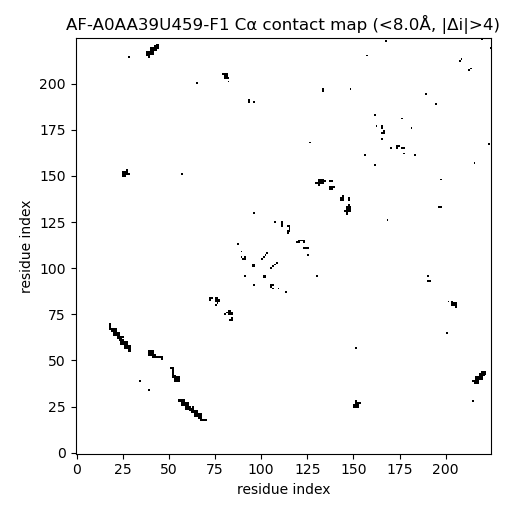TOM 1671 O O . CYS A 1 203 ? -7.206 -7.533 -5.218 1.00 94.94 203 CYS A O 1
ATOM 1673 N N . ASP A 1 204 ? -8.283 -8.658 -6.843 1.00 95.56 204 ASP A N 1
ATOM 1674 C CA . ASP A 1 204 ? -8.505 -9.869 -6.049 1.00 95.56 204 ASP A CA 1
ATOM 1675 C C . ASP A 1 204 ? -7.187 -10.642 -5.967 1.00 95.56 204 ASP A C 1
ATOM 1677 O O . ASP A 1 204 ? -6.700 -11.155 -6.979 1.00 95.56 204 ASP A O 1
ATOM 1681 N N . ALA A 1 205 ? -6.614 -10.732 -4.768 1.00 94.75 205 ALA A N 1
ATOM 1682 C CA . ALA A 1 205 ? -5.307 -11.346 -4.557 1.00 94.75 205 ALA A CA 1
ATOM 1683 C C . ALA A 1 205 ? -5.241 -12.808 -5.034 1.00 94.75 205 ALA A C 1
ATOM 1685 O O . ALA A 1 205 ? -4.180 -13.271 -5.433 1.00 94.75 205 ALA A O 1
ATOM 1686 N N . ARG A 1 206 ? -6.371 -13.528 -5.072 1.00 95.75 206 ARG A N 1
ATOM 1687 C CA . ARG A 1 206 ? -6.428 -14.926 -5.538 1.00 95.75 206 ARG A CA 1
ATOM 1688 C C . ARG A 1 206 ? -6.211 -15.076 -7.042 1.00 95.75 206 ARG A C 1
ATOM 1690 O O . ARG A 1 206 ? -6.014 -16.191 -7.514 1.00 95.75 206 ARG A O 1
ATOM 1697 N N . SER A 1 207 ? -6.329 -13.983 -7.792 1.00 95.81 207 SER A N 1
ATOM 1698 C CA . SER A 1 207 ? -6.120 -13.970 -9.242 1.00 95.81 207 SER A CA 1
ATOM 1699 C C . SER A 1 207 ? -4.672 -13.694 -9.647 1.00 95.81 207 SER A C 1
ATOM 1701 O O . SER A 1 207 ? -4.365 -13.783 -10.830 1.00 95.81 207 SER A O 1
ATOM 1703 N N . ILE A 1 208 ? -3.805 -13.366 -8.685 1.00 95.06 208 ILE A N 1
ATOM 1704 C CA . ILE A 1 208 ? -2.408 -13.001 -8.918 1.00 95.06 208 ILE A CA 1
ATOM 1705 C C . ILE A 1 208 ? -1.544 -14.259 -8.834 1.00 95.06 208 ILE A C 1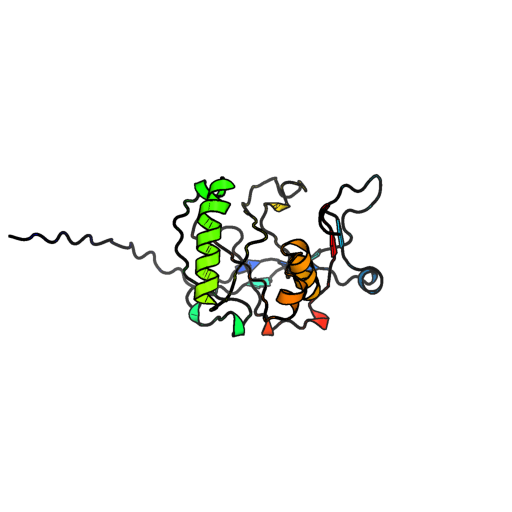
ATOM 1707 O O . ILE A 1 208 ? -1.574 -14.970 -7.828 1.00 95.06 208 ILE A O 1
ATOM 1711 N N . ASN A 1 209 ? -0.743 -14.509 -9.865 1.00 95.50 209 ASN A N 1
ATOM 1712 C CA . ASN A 1 209 ? 0.362 -15.455 -9.803 1.00 95.50 209 ASN A CA 1
ATOM 1713 C C . ASN A 1 209 ? 1.638 -14.699 -9.410 1.00 95.50 209 ASN A C 1
ATOM 1715 O O . ASN A 1 209 ? 2.143 -13.889 -10.182 1.00 95.50 209 ASN A O 1
ATOM 1719 N N . GLU A 1 210 ? 2.171 -14.959 -8.215 1.00 91.81 210 GLU A N 1
ATOM 1720 C CA . GLU A 1 210 ? 3.353 -14.246 -7.714 1.00 91.81 210 GLU A CA 1
ATOM 1721 C C . GLU A 1 210 ? 4.589 -14.389 -8.617 1.00 91.81 210 GLU A C 1
ATOM 1723 O O . GLU A 1 210 ? 5.361 -13.440 -8.720 1.00 91.81 210 GLU A O 1
ATOM 1728 N N . ASP A 1 211 ? 4.767 -15.521 -9.299 1.00 91.38 211 ASP A N 1
ATOM 1729 C CA . ASP A 1 211 ? 5.948 -15.758 -10.137 1.00 91.38 211 ASP A CA 1
ATOM 1730 C C . ASP A 1 211 ? 5.850 -15.056 -11.503 1.00 91.38 211 ASP A C 1
ATOM 1732 O O . ASP A 1 211 ? 6.867 -14.654 -12.072 1.00 91.38 211 ASP A O 1
ATOM 1736 N N . ASP A 1 212 ? 4.630 -14.881 -12.019 1.00 92.75 212 ASP A N 1
ATOM 1737 C CA . ASP A 1 212 ? 4.388 -14.347 -13.365 1.00 92.75 212 ASP A CA 1
ATOM 1738 C C . ASP A 1 212 ? 3.947 -12.872 -13.365 1.00 92.75 212 ASP A C 1
ATOM 1740 O O . ASP A 1 212 ? 4.262 -12.120 -14.297 1.00 92.75 212 ASP A O 1
ATOM 1744 N N . ASP A 1 213 ? 3.208 -12.444 -12.341 1.00 94.00 213 ASP A N 1
ATOM 1745 C CA . ASP A 1 213 ? 2.548 -11.134 -12.294 1.00 94.00 213 ASP A CA 1
ATOM 1746 C C . ASP A 1 213 ? 3.290 -10.117 -11.421 1.00 94.00 213 ASP A C 1
ATOM 1748 O O . ASP A 1 213 ? 3.017 -8.916 -11.506 1.00 94.00 213 ASP A O 1
ATOM 1752 N N . MET A 1 214 ? 4.243 -10.565 -10.596 1.00 94.00 214 MET A N 1
ATOM 1753 C CA . MET A 1 214 ? 4.966 -9.698 -9.669 1.00 94.00 214 MET A CA 1
ATOM 1754 C C . MET A 1 214 ? 6.426 -9.519 -10.072 1.00 94.00 214 MET A C 1
ATOM 1756 O O . MET A 1 214 ? 7.155 -10.460 -10.364 1.00 94.00 214 MET A O 1
ATOM 1760 N N . GLN A 1 215 ? 6.893 -8.275 -9.995 1.00 93.94 215 GLN A N 1
ATOM 1761 C CA . GLN A 1 215 ? 8.292 -7.920 -10.191 1.00 93.94 215 GLN A CA 1
ATOM 1762 C C . GLN A 1 215 ? 8.787 -7.173 -8.952 1.00 93.94 215 GLN A C 1
ATOM 1764 O O . GLN A 1 215 ? 8.397 -6.032 -8.703 1.00 93.94 215 GLN A O 1
ATOM 1769 N N . LYS A 1 216 ? 9.668 -7.807 -8.166 1.00 93.56 216 LYS A N 1
ATOM 1770 C CA . LYS A 1 216 ? 10.264 -7.167 -6.983 1.00 93.56 216 LYS A CA 1
ATOM 1771 C C . LYS A 1 216 ? 11.112 -5.970 -7.421 1.00 93.56 216 LYS A C 1
ATOM 1773 O O . LYS A 1 216 ? 11.932 -6.104 -8.331 1.00 93.56 216 LYS A O 1
ATOM 1778 N N . ALA A 1 217 ? 10.959 -4.847 -6.726 1.00 92.12 217 ALA A N 1
ATOM 1779 C CA . ALA A 1 217 ? 11.736 -3.631 -6.933 1.00 92.12 217 ALA A CA 1
ATOM 1780 C C . ALA A 1 217 ? 12.331 -3.134 -5.608 1.00 92.12 217 ALA A C 1
ATOM 1782 O O . ALA A 1 217 ? 11.767 -3.390 -4.545 1.00 92.12 217 ALA A O 1
ATOM 1783 N N . ASP A 1 218 ? 13.466 -2.443 -5.671 1.00 90.50 218 ASP A N 1
ATOM 1784 C CA . ASP A 1 218 ? 14.033 -1.729 -4.528 1.00 90.50 218 ASP A CA 1
ATOM 1785 C C . ASP A 1 218 ? 13.555 -0.279 -4.517 1.00 90.50 218 ASP A C 1
ATOM 1787 O O . ASP A 1 218 ? 13.738 0.458 -5.483 1.00 90.50 218 ASP A O 1
ATOM 1791 N N . LEU A 1 219 ? 12.956 0.144 -3.409 1.00 86.38 219 LEU A N 1
ATOM 1792 C CA . LEU A 1 219 ? 12.616 1.540 -3.168 1.00 86.38 219 LEU A CA 1
ATOM 1793 C C . LEU A 1 219 ? 13.546 2.066 -2.075 1.00 86.38 219 LEU A C 1
ATOM 1795 O O . LEU A 1 219 ? 13.394 1.724 -0.903 1.00 86.38 219 LEU A O 1
ATOM 1799 N N . ILE A 1 220 ? 14.546 2.842 -2.483 1.00 82.44 220 ILE A N 1
ATOM 1800 C CA . ILE A 1 220 ? 15.656 3.260 -1.627 1.00 82.44 220 ILE A CA 1
ATOM 1801 C C . ILE A 1 220 ? 15.401 4.690 -1.174 1.00 82.44 220 ILE A C 1
ATOM 1803 O O . ILE A 1 220 ? 15.295 5.595 -1.994 1.00 82.44 220 ILE A O 1
ATOM 1807 N N . PHE A 1 221 ? 15.329 4.907 0.131 1.00 76.00 221 PHE A N 1
ATOM 1808 C CA . PHE A 1 221 ? 15.185 6.231 0.736 1.00 76.00 221 PHE A CA 1
ATOM 1809 C C . PHE A 1 221 ? 16.434 6.553 1.562 1.00 76.00 221 PHE A C 1
ATOM 1811 O O . PHE A 1 221 ? 17.127 5.627 1.975 1.00 76.00 221 PHE A O 1
ATOM 1818 N N . PRO A 1 222 ? 16.698 7.829 1.900 1.00 68.50 222 PRO A N 1
ATOM 1819 C CA . PRO A 1 222 ? 17.917 8.218 2.613 1.00 68.50 222 PRO A CA 1
ATOM 1820 C C . PRO A 1 222 ? 18.056 7.582 4.006 1.00 68.50 222 PRO A C 1
ATOM 1822 O O . PRO A 1 222 ? 19.127 7.632 4.596 1.00 68.50 222 PRO A O 1
ATOM 1825 N N . HIS A 1 223 ? 16.960 7.048 4.550 1.00 64.69 223 HIS A N 1
ATOM 1826 C CA . HIS A 1 223 ? 16.849 6.508 5.906 1.00 64.69 223 HIS A CA 1
ATOM 1827 C C . HIS A 1 223 ? 16.634 4.986 5.929 1.00 64.69 223 HIS A C 1
ATOM 1829 O O . HIS A 1 223 ? 16.558 4.416 7.010 1.00 64.69 223 HIS A O 1
ATOM 1835 N N . TYR A 1 224 ? 16.497 4.337 4.768 1.00 50.50 224 TYR A N 1
ATOM 1836 C CA . TYR A 1 224 ? 16.427 2.880 4.663 1.00 50.50 224 TYR A CA 1
ATOM 1837 C C . TYR A 1 224 ? 17.808 2.383 4.236 1.00 50.50 224 TYR A C 1
ATOM 1839 O O . TYR A 1 224 ? 18.200 2.607 3.092 1.00 50.50 224 TYR A O 1
ATOM 1847 N N . GLU A 1 225 ? 18.541 1.763 5.163 1.00 37.88 225 GLU A N 1
ATOM 1848 C CA . GLU A 1 225 ? 19.749 0.988 4.836 1.00 37.88 225 GLU A CA 1
ATOM 1849 C C . GLU A 1 225 ? 19.415 -0.268 4.008 1.00 37.88 225 GLU A C 1
ATOM 1851 O O . GLU A 1 225 ? 18.369 -0.924 4.264 1.00 37.88 225 GLU A O 1
#